Protein AF-A0A8R7TE07-F1 (afdb_monomer_lite)

Organism: Triticum urartu (NCBI:txid4572)

Secondary structure (DSSP, 8-state):
--S--HHHHHHHTT-HHHHHHHHHTT--TT---TT---HHHHHHHHT-HHHHHHHHHTT--S---BTTTBSHHHHHHHTT-HHHHHHHHHTT--TT--EEETTTEEEPHHHHHHHTT-HHHHHHHHHTT----HHHHHHHHHHHTTT-HHHHHHHHHHHHHHHHHHHHHHHHHHTT-----------------------------------------HHHHHHHHHHHHHHHHHHHHHHHTT-HHHHHHHHHHHHHH-TT-HHHHHHHHHHHHHTT-HHHHHHHHHHHHHH-TT-HHHHHHHHHHHHHTT-HHHHHHHHHHHHHH-TT-HHHHHHHHHHHHHHHHHHHHTT--

Sequence (353 aa):
MFGRTPLFYAVMSERIAVVKCLLDHGADPDKADEAGLTPLHAAAGIGDCEMIELLLAKGAYVDPIAEEIGTPLHLATKEQQVGAMKTLLEHNADCNKTYMSYGLYPMTPLFQAVNVSSLQCVKLLVEAGAVINPDCIETVSLDSAMGNDSSTECLNFLLKAGAKRNASNGAAVHASARGRVAGTARRSGRGRGRDQGPRQQQEQHVACGEEVEVKVNPKDEHATKREIAQLKSSAIKAIESKDYFSATMWYTKAIEHDPNDATLFSNRSLCLLRMGDGQRALLDALDCRGMRPDWPKAYYRQGAALVSLKDYTNACVALLDGFKLDPENAEMESALREAMESLKISKGGAKAT

Foldseek 3Di:
DQQDDPLLVCLLVVPVVVNLVCLVVPDDQLRAGNQSDGSLLSCLLVLPLVSNVSSVVSPHDLFGQGALQGGSLSNNLLSVSLNSNVSSLVVPDDQQGWDQHVVQDTDGSLLSNLVSLPLSSNVVSVVSPYDLDPVSLVVLVVVVVVPDPSSVNSNVVSVVSVVVVVVVVVVVVVVPDDDDDDDDDDDDDDDDDDDDDDDDDDDDDDDDDDPDPDPDDVVNVVVLVVLLVVLCVQLVVCVVVVVLVSNLVSLVVSCVSPVLPLVSLLSNLVSCVSVLNLSSSLVSLVSSCVSPVLALSSLVSNLSSCVSVLVLVVSLVSLVSSCVSPVPPPVSVVSNVVSVVSVCVVVVVVVPD

Radius of gyration: 26.69 Å; chains: 1; bounding box: 73×76×64 Å

pLDDT: mean 76.72, std 23.65, range [22.06, 98.75]

InterPro domains:
  IPR002110 Ankyrin repeat [PF00023] (107-133)
  IPR002110 Ankyrin repeat [PF12796] (7-98)
  IPR002110 Ankyrin repeat [PS50088] (2-34)
  IPR002110 Ankyrin repeat [PS50088] (35-67)
  IPR002110 Ankyrin repeat [PS50088] (68-100)
  IPR002110 Ankyrin repeat [SM00248] (2-31)
  IPR002110 Ankyrin repeat [SM00248] (35-66)
  IPR002110 Ankyrin repeat [SM00248] (68-97)
  IPR002110 Ankyrin repeat [SM00248] (105-136)
  IPR002110 Ankyrin repeat [SM00248] (137-167)
  IPR011990 Tetratricopeptide-like helical domain superfamily [G3DSA:1.25.40.10] (226-341)
  IPR011990 Tetratricopeptide-like helical domain superfamily [SSF48452] (229-340)
  IPR019734 Tetratricopeptide repeat [PS50005] (296-329)
  IPR019734 Tetratricopeptide repeat [SM00028] (228-261)
  IPR019734 Tetratricopeptide repeat [SM00028] (262-295)
  IPR019734 Tetratricopeptide repeat [SM00028] (296-329)
  IPR036770 Ankyrin repeat-containing domain superfamily [G3DSA:1.25.40.20] (1-179)
  IPR036770 Ankyrin repeat-containing domain superfamily [SSF48403] (2-170)
  IPR051616 Cul2-RING E3 ligase substrate-recognition [PTHR46224] (3-341)

Structure (mmCIF, N/CA/C/O backbone):
data_AF-A0A8R7TE07-F1
#
_entry.id   AF-A0A8R7TE07-F1
#
loop_
_atom_site.group_PDB
_atom_site.id
_atom_site.type_symbol
_atom_site.label_atom_id
_atom_site.label_alt_id
_atom_site.label_comp_id
_atom_site.label_asym_id
_atom_site.label_entity_id
_atom_site.label_seq_id
_atom_site.pdbx_PDB_ins_code
_atom_site.Cartn_x
_atom_site.Cartn_y
_atom_site.Cartn_z
_atom_site.occupancy
_atom_site.B_iso_or_equiv
_atom_site.auth_seq_id
_atom_site.auth_comp_id
_atom_site.auth_asym_id
_atom_site.auth_atom_id
_atom_site.pdbx_PDB_model_num
ATOM 1 N N . MET A 1 1 ? -23.589 2.497 -15.426 1.00 50.78 1 MET A N 1
ATOM 2 C CA . MET A 1 1 ? -23.957 2.595 -13.995 1.00 50.78 1 MET A CA 1
ATOM 3 C C . MET A 1 1 ? -22.869 1.852 -13.247 1.00 50.78 1 MET A C 1
ATOM 5 O O . MET A 1 1 ? -22.737 0.673 -13.512 1.00 50.78 1 MET A O 1
ATOM 9 N N . PHE A 1 2 ? -22.089 2.526 -12.400 1.00 67.88 2 PHE A N 1
ATOM 10 C CA . PHE A 1 2 ? -20.870 2.008 -11.747 1.00 67.88 2 PHE A CA 1
ATOM 11 C C . PHE A 1 2 ? -21.111 0.911 -10.682 1.00 67.88 2 PHE A C 1
ATOM 13 O O . PHE A 1 2 ? -20.402 0.854 -9.691 1.00 67.88 2 PHE A O 1
ATOM 20 N N . GLY A 1 3 ? -22.168 0.103 -10.788 1.00 83.06 3 GLY A N 1
ATOM 21 C CA . GLY A 1 3 ? -22.495 -0.931 -9.791 1.00 83.06 3 GLY A CA 1
ATOM 22 C C . GLY A 1 3 ? -23.043 -0.434 -8.438 1.00 83.06 3 GLY A C 1
ATOM 23 O O . GLY A 1 3 ? -23.329 -1.252 -7.568 1.00 83.06 3 GLY A O 1
ATOM 24 N N . ARG A 1 4 ? -23.239 0.879 -8.245 1.00 89.19 4 ARG A N 1
ATOM 25 C CA . ARG A 1 4 ? -23.723 1.465 -6.977 1.00 89.19 4 ARG A CA 1
ATOM 26 C C . ARG A 1 4 ? -25.161 1.069 -6.636 1.00 89.19 4 ARG A C 1
ATOM 28 O O . ARG A 1 4 ? -26.054 1.124 -7.482 1.00 89.19 4 ARG A O 1
ATOM 35 N N . THR A 1 5 ? -25.393 0.732 -5.368 1.00 94.06 5 THR A N 1
ATOM 36 C CA . THR A 1 5 ? -26.702 0.306 -4.849 1.00 94.06 5 THR A CA 1
ATOM 37 C C . THR A 1 5 ? -27.593 1.486 -4.437 1.00 94.06 5 THR A C 1
ATOM 39 O O . THR A 1 5 ? -27.090 2.577 -4.161 1.00 94.06 5 THR A O 1
ATOM 42 N N . PRO A 1 6 ? -28.922 1.288 -4.308 1.00 96.25 6 PRO A N 1
ATOM 43 C CA . PRO A 1 6 ? -29.805 2.286 -3.699 1.00 96.25 6 PRO A CA 1
ATOM 44 C C . PRO A 1 6 ? -29.361 2.705 -2.290 1.00 96.25 6 PRO A C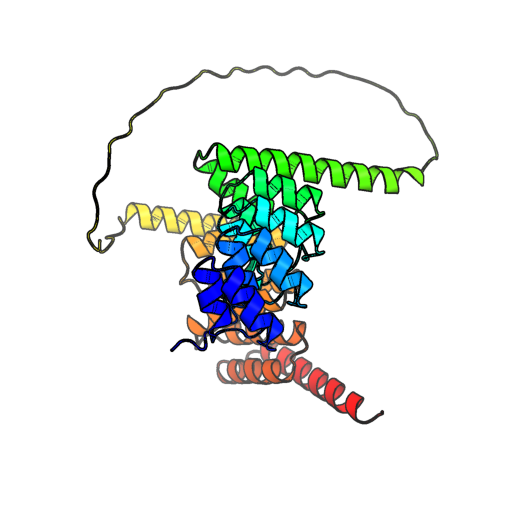 1
ATOM 46 O O . PRO A 1 6 ? -29.480 3.875 -1.934 1.00 96.25 6 PRO A O 1
ATOM 49 N N . LEU A 1 7 ? -28.805 1.765 -1.516 1.00 97.62 7 LEU A N 1
ATOM 50 C CA . LEU A 1 7 ? -28.238 2.028 -0.195 1.00 97.62 7 LEU A CA 1
ATOM 51 C C . LEU A 1 7 ? -27.063 3.009 -0.276 1.00 97.62 7 LEU A C 1
ATOM 53 O O . LEU A 1 7 ? -27.037 3.987 0.466 1.00 97.62 7 LEU A O 1
ATOM 57 N N . PHE A 1 8 ? -26.145 2.803 -1.223 1.00 96.69 8 PHE A N 1
ATOM 58 C CA . PHE A 1 8 ? -25.009 3.698 -1.443 1.00 96.69 8 PHE A CA 1
ATOM 59 C C . PHE A 1 8 ? -25.461 5.134 -1.752 1.00 96.69 8 PHE A C 1
ATOM 61 O O . PHE A 1 8 ? -24.976 6.089 -1.148 1.00 96.69 8 PHE A O 1
ATOM 68 N N . TYR A 1 9 ? -26.437 5.303 -2.650 1.00 96.12 9 TYR A N 1
ATOM 69 C CA . TYR A 1 9 ? -26.974 6.630 -2.977 1.00 96.12 9 TYR A CA 1
ATOM 70 C C . TYR A 1 9 ? -27.718 7.284 -1.806 1.00 96.12 9 TYR A C 1
ATOM 72 O O . TYR A 1 9 ? -27.648 8.503 -1.643 1.00 96.12 9 TYR A O 1
ATOM 80 N N . ALA A 1 10 ? -28.413 6.495 -0.982 1.00 97.44 10 ALA A N 1
ATOM 81 C CA . ALA A 1 10 ? -29.078 6.998 0.216 1.00 97.44 10 ALA A CA 1
ATOM 82 C C . ALA A 1 10 ? -28.070 7.511 1.259 1.00 97.44 10 ALA A C 1
ATOM 84 O O . ALA A 1 10 ? -28.318 8.560 1.856 1.00 97.44 10 ALA A O 1
ATOM 85 N N . VAL A 1 11 ? -26.929 6.826 1.417 1.00 97.62 11 VAL A N 1
ATOM 86 C CA . VAL A 1 11 ? -25.805 7.286 2.250 1.00 97.62 11 VAL A CA 1
ATOM 87 C C . VAL A 1 11 ? -25.206 8.575 1.696 1.00 97.62 11 VAL A C 1
ATOM 89 O O . VAL A 1 11 ? -25.099 9.549 2.429 1.00 97.62 11 VAL A O 1
ATOM 92 N N . MET A 1 12 ? -24.902 8.628 0.395 1.00 95.75 12 MET A N 1
ATOM 93 C CA . MET A 1 12 ? -24.377 9.842 -0.250 1.00 95.75 12 MET A CA 1
ATOM 94 C C . MET A 1 12 ? -25.298 11.061 -0.135 1.00 95.75 12 MET A C 1
ATOM 96 O O . MET A 1 12 ? -24.842 12.190 -0.263 1.00 95.75 12 MET A O 1
ATOM 100 N N . SER A 1 13 ? -26.598 10.827 0.031 1.00 95.44 13 SER A N 1
ATOM 101 C CA . SER A 1 13 ? -27.600 11.882 0.187 1.00 95.44 13 SER A CA 1
ATOM 102 C C . SER A 1 13 ? -27.891 12.208 1.659 1.00 95.44 13 SER A C 1
ATOM 104 O O . SER A 1 13 ? -28.836 12.952 1.924 1.00 95.44 13 SER A O 1
ATOM 106 N N . GLU A 1 14 ? -27.162 11.593 2.601 1.00 96.31 14 GLU A N 1
ATOM 107 C CA . GLU A 1 14 ? -27.288 11.785 4.056 1.00 96.31 14 GLU A CA 1
ATOM 108 C C . GLU A 1 14 ? -28.721 11.514 4.570 1.00 96.31 14 GLU A C 1
ATOM 110 O O . GLU A 1 14 ? -29.242 12.140 5.493 1.00 96.31 14 GLU A O 1
ATOM 115 N N . ARG A 1 15 ? -29.430 10.562 3.939 1.00 96.62 15 ARG A N 1
ATOM 116 C CA . ARG A 1 15 ? -30.833 10.237 4.258 1.00 96.62 15 ARG A CA 1
ATOM 117 C C . ARG A 1 15 ? -30.915 9.063 5.231 1.00 96.62 15 ARG A C 1
ATOM 119 O O . ARG A 1 15 ? -31.367 7.983 4.850 1.00 96.62 15 ARG A O 1
ATOM 126 N N . ILE A 1 16 ? -30.561 9.282 6.499 1.00 95.75 16 ILE A N 1
ATOM 127 C CA . ILE A 1 16 ? -30.528 8.241 7.552 1.00 95.75 16 ILE A CA 1
ATOM 128 C C . ILE A 1 16 ? -31.821 7.412 7.620 1.00 95.75 16 ILE A C 1
ATOM 130 O O . ILE A 1 16 ? -31.770 6.185 7.666 1.00 95.75 16 ILE A O 1
ATOM 134 N N . ALA A 1 17 ? -32.997 8.046 7.552 1.00 97.06 17 ALA A N 1
ATOM 135 C CA . ALA A 1 17 ? -34.277 7.327 7.586 1.00 97.06 17 ALA A CA 1
ATOM 136 C C . ALA A 1 17 ? -34.458 6.354 6.402 1.00 97.06 17 ALA A C 1
ATOM 138 O O . ALA A 1 17 ? -35.024 5.272 6.564 1.00 97.06 17 ALA A O 1
ATOM 139 N N . VAL A 1 18 ? -33.959 6.722 5.217 1.00 98.12 18 VAL A N 1
ATOM 140 C CA . VAL A 1 18 ? -34.000 5.869 4.020 1.00 98.12 18 VAL A CA 1
ATOM 141 C C . VAL A 1 18 ? -32.984 4.740 4.150 1.00 98.12 18 VAL A C 1
ATOM 143 O O . VAL A 1 18 ? -33.330 3.591 3.896 1.00 98.12 18 VAL A O 1
ATOM 146 N N . VAL A 1 19 ? -31.765 5.045 4.603 1.00 98.38 19 VAL A N 1
ATOM 147 C CA . VAL A 1 19 ? -30.715 4.047 4.861 1.00 98.38 19 VAL A CA 1
ATOM 148 C C . VAL A 1 19 ? -31.200 2.994 5.855 1.00 98.38 19 VAL A C 1
ATOM 150 O O . VAL A 1 19 ? -31.132 1.802 5.568 1.00 98.38 19 VAL A O 1
ATOM 153 N N . LYS A 1 20 ? -31.787 3.426 6.975 1.00 98.06 20 LYS A N 1
ATOM 154 C CA . LYS A 1 20 ? -32.360 2.534 7.987 1.00 98.06 20 LYS A CA 1
ATOM 155 C C . LYS A 1 20 ? -33.449 1.635 7.404 1.00 98.06 20 LYS A C 1
ATOM 157 O O . LYS A 1 20 ? -33.394 0.426 7.592 1.00 98.06 20 LYS A O 1
ATOM 162 N N . CYS A 1 21 ? -34.383 2.206 6.639 1.00 98.19 21 CYS A N 1
ATOM 163 C CA . CYS A 1 21 ? -35.432 1.441 5.964 1.00 98.19 21 CYS A CA 1
ATOM 164 C C . CYS A 1 21 ? -34.849 0.380 5.016 1.00 98.19 21 CYS A C 1
ATOM 166 O O . CYS A 1 21 ? -35.271 -0.771 5.060 1.00 98.19 21 CYS A O 1
ATOM 168 N N . LEU A 1 22 ? -33.857 0.738 4.194 1.00 98.38 22 LEU A N 1
ATOM 169 C CA . LEU A 1 22 ? -33.221 -0.193 3.259 1.00 98.38 22 LEU A CA 1
ATOM 170 C C . LEU A 1 22 ? -32.517 -1.347 3.987 1.00 98.38 22 LEU A C 1
ATOM 172 O O . LEU A 1 22 ? -32.711 -2.504 3.620 1.00 98.38 22 LEU A O 1
ATOM 176 N N . LEU A 1 23 ? -31.746 -1.045 5.034 1.00 98.31 23 LEU A N 1
ATOM 177 C CA . LEU A 1 23 ? -31.050 -2.051 5.844 1.00 98.31 23 LEU A CA 1
ATOM 178 C C . LEU A 1 23 ? -32.038 -2.971 6.579 1.00 98.31 23 LEU A C 1
ATOM 180 O O . LEU A 1 23 ? -31.849 -4.184 6.603 1.00 98.31 23 LEU A O 1
ATOM 184 N N . ASP A 1 24 ? -33.131 -2.422 7.118 1.00 97.75 24 ASP A N 1
ATOM 185 C CA . ASP A 1 24 ? -34.192 -3.202 7.775 1.00 97.75 24 ASP A CA 1
ATOM 186 C C . ASP A 1 24 ? -34.920 -4.154 6.807 1.00 97.75 24 ASP A C 1
ATOM 188 O O . ASP A 1 24 ? -35.437 -5.185 7.233 1.00 97.75 24 ASP A O 1
ATOM 192 N N . HIS A 1 25 ? -34.919 -3.848 5.505 1.00 97.88 25 HIS A N 1
ATOM 193 C CA . HIS A 1 25 ? -35.479 -4.700 4.448 1.00 97.88 25 HIS A CA 1
ATOM 194 C C . HIS A 1 25 ? -34.421 -5.567 3.742 1.00 97.88 25 HIS A C 1
ATOM 196 O O . HIS A 1 25 ? -34.679 -6.100 2.663 1.00 97.88 25 HIS A O 1
ATOM 202 N N . GLY A 1 26 ? -33.243 -5.741 4.350 1.00 96.88 26 GLY A N 1
ATOM 203 C CA . GLY A 1 26 ? -32.231 -6.695 3.893 1.00 96.88 26 GLY A CA 1
ATOM 204 C C . GLY A 1 26 ? -31.305 -6.184 2.791 1.00 96.88 26 GLY A C 1
ATOM 205 O O . GLY A 1 26 ? -30.706 -6.998 2.089 1.00 96.88 26 GLY A O 1
ATOM 206 N N . ALA A 1 27 ? -31.172 -4.866 2.613 1.00 97.88 27 ALA A N 1
ATOM 207 C CA . ALA A 1 27 ? -30.084 -4.331 1.800 1.00 97.88 27 ALA A CA 1
ATOM 208 C C . ALA A 1 27 ? -28.730 -4.737 2.404 1.00 97.88 27 ALA A C 1
ATOM 210 O O . ALA A 1 27 ? -28.509 -4.571 3.601 1.00 97.88 27 ALA A O 1
ATOM 211 N N . ASP A 1 28 ? -27.834 -5.250 1.564 1.00 97.81 28 ASP A N 1
ATOM 212 C CA . ASP A 1 28 ? -26.486 -5.652 1.964 1.00 97.81 28 ASP A CA 1
ATOM 213 C C . ASP A 1 28 ? -25.624 -4.406 2.266 1.00 97.81 28 ASP A C 1
ATOM 215 O O . ASP A 1 28 ? -25.377 -3.613 1.344 1.00 97.81 28 ASP A O 1
ATOM 219 N N . PRO A 1 29 ? -25.184 -4.204 3.526 1.00 97.75 29 PRO A N 1
ATOM 220 C CA . PRO A 1 29 ? -24.395 -3.040 3.921 1.00 97.75 29 PRO A CA 1
ATOM 221 C C . PRO A 1 29 ? -22.988 -3.013 3.307 1.00 97.75 29 PRO A C 1
ATOM 223 O O . PRO A 1 29 ? -22.404 -1.933 3.222 1.00 97.75 29 PRO A O 1
ATOM 226 N N . ASP A 1 30 ? -22.472 -4.154 2.838 1.00 97.81 30 ASP A N 1
ATOM 227 C CA . ASP A 1 30 ? -21.126 -4.294 2.270 1.00 97.81 30 ASP A CA 1
ATOM 228 C C . ASP A 1 30 ? -21.121 -4.349 0.743 1.00 97.81 30 ASP A C 1
ATOM 230 O O . ASP A 1 30 ? -20.063 -4.491 0.121 1.00 97.81 30 ASP A O 1
ATOM 234 N N . LYS A 1 31 ? -22.286 -4.211 0.099 1.00 97.19 31 LYS A N 1
ATOM 235 C CA . LYS A 1 31 ? -22.367 -4.282 -1.358 1.00 97.19 31 LYS A CA 1
ATOM 236 C C . LYS A 1 31 ? -21.602 -3.125 -2.005 1.00 97.19 31 LYS A C 1
ATOM 238 O O . LYS A 1 31 ? -22.091 -1.995 -2.067 1.00 97.19 31 LYS A O 1
ATOM 243 N N . ALA A 1 32 ? -20.417 -3.454 -2.506 1.00 94.75 32 ALA A N 1
ATOM 244 C CA . ALA A 1 32 ? -19.501 -2.524 -3.140 1.00 94.75 32 ALA A CA 1
ATOM 245 C C . ALA A 1 32 ? -19.865 -2.213 -4.600 1.00 94.75 32 ALA A C 1
ATOM 247 O O . ALA A 1 32 ? -20.504 -3.018 -5.288 1.00 94.75 32 ALA A O 1
ATOM 248 N N . ASP A 1 33 ? -19.428 -1.040 -5.054 1.00 92.31 33 ASP A N 1
ATOM 249 C CA . ASP A 1 33 ? -19.450 -0.631 -6.456 1.00 92.31 33 ASP A CA 1
ATOM 250 C C . ASP A 1 33 ? -18.271 -1.244 -7.251 1.00 92.31 33 ASP A C 1
ATOM 252 O O . ASP A 1 33 ? -17.500 -2.042 -6.714 1.00 92.31 33 ASP A O 1
ATOM 256 N N . GLU A 1 34 ? -18.141 -0.932 -8.545 1.00 91.81 34 GLU A N 1
ATOM 257 C CA . GLU A 1 34 ? -17.088 -1.516 -9.403 1.00 91.81 34 GLU A CA 1
ATOM 258 C C . GLU A 1 34 ? -15.653 -1.192 -8.946 1.00 91.81 34 GLU A C 1
ATOM 260 O O . GLU A 1 34 ? -14.742 -1.947 -9.271 1.00 91.81 34 GLU A O 1
ATOM 265 N N . ALA A 1 35 ? -15.453 -0.122 -8.167 1.00 87.06 35 ALA A N 1
ATOM 266 C CA . ALA A 1 35 ? -14.158 0.267 -7.604 1.00 87.06 35 ALA A CA 1
ATOM 267 C C . ALA A 1 35 ? -13.935 -0.288 -6.182 1.00 87.06 35 ALA A C 1
ATOM 269 O O . ALA A 1 35 ? -12.954 0.049 -5.518 1.00 87.06 35 ALA A O 1
ATOM 270 N N . GLY A 1 36 ? -14.856 -1.110 -5.669 1.00 93.56 36 GLY A N 1
ATOM 271 C CA . GLY A 1 36 ? -14.793 -1.630 -4.304 1.00 93.56 36 GLY A CA 1
ATOM 272 C C . GLY A 1 36 ? -15.325 -0.664 -3.238 1.00 93.56 36 GLY A C 1
ATOM 273 O O . GLY A 1 36 ? -15.225 -0.962 -2.047 1.00 93.56 36 GLY A O 1
ATOM 274 N N . LEU A 1 37 ? -15.927 0.473 -3.619 1.00 95.81 37 LEU A N 1
ATOM 275 C CA . LEU A 1 37 ? -16.484 1.416 -2.647 1.00 95.81 37 LEU A CA 1
ATOM 276 C C . LEU A 1 37 ? -17.774 0.876 -2.031 1.00 95.81 37 LEU A C 1
ATOM 278 O O . LEU A 1 37 ? -18.770 0.647 -2.717 1.00 95.81 37 LEU A O 1
ATOM 282 N N . THR A 1 38 ? -17.769 0.745 -0.708 1.00 97.94 38 THR A N 1
ATOM 283 C CA . THR A 1 38 ? -18.940 0.365 0.096 1.00 97.94 38 THR A CA 1
ATOM 284 C C . THR A 1 38 ? -19.684 1.600 0.622 1.00 97.94 38 THR A C 1
ATOM 286 O O . THR A 1 38 ? -19.104 2.689 0.693 1.00 97.94 38 THR A O 1
ATOM 289 N N . PRO A 1 39 ? -20.951 1.464 1.059 1.00 98.38 39 PRO A N 1
ATOM 290 C CA . PRO A 1 39 ? -21.658 2.522 1.784 1.00 98.38 39 PRO A CA 1
ATOM 291 C C . PRO A 1 39 ? -20.857 3.103 2.963 1.00 98.38 39 PRO A C 1
ATOM 293 O O . PRO A 1 39 ? -20.900 4.309 3.196 1.00 98.38 39 PRO A O 1
ATOM 296 N N . LEU A 1 40 ? -20.067 2.277 3.661 1.00 98.69 40 LEU A N 1
ATOM 297 C CA . LEU A 1 40 ? -19.226 2.731 4.772 1.00 98.69 40 LEU A CA 1
ATOM 298 C C . LEU A 1 40 ? -18.109 3.687 4.323 1.00 98.69 40 LEU A C 1
ATOM 300 O O . LEU A 1 40 ? -17.823 4.650 5.030 1.00 98.69 40 LEU A O 1
ATOM 304 N N . HIS A 1 41 ? -17.527 3.492 3.132 1.00 98.56 41 HIS A N 1
ATOM 305 C CA . HIS A 1 41 ? -16.583 4.461 2.562 1.00 98.56 41 HIS A CA 1
ATOM 306 C C . HIS A 1 41 ? -17.251 5.819 2.335 1.00 98.56 41 HIS A C 1
ATOM 308 O O . HIS A 1 41 ? -16.696 6.849 2.709 1.00 98.56 41 HIS A O 1
ATOM 314 N N . ALA A 1 42 ? -18.454 5.832 1.751 1.00 97.69 42 ALA A N 1
ATOM 315 C CA . ALA A 1 42 ? -19.175 7.076 1.493 1.00 97.69 42 ALA A CA 1
ATOM 316 C C . ALA A 1 42 ? -19.472 7.838 2.796 1.00 97.69 42 ALA A C 1
ATOM 318 O O . ALA A 1 42 ? -19.169 9.025 2.884 1.00 97.69 42 ALA A O 1
ATOM 319 N N . ALA A 1 43 ? -19.976 7.149 3.825 1.00 98.50 43 ALA A N 1
ATOM 320 C CA . ALA A 1 43 ? -20.222 7.750 5.137 1.00 98.50 43 ALA A CA 1
ATOM 321 C C . ALA A 1 43 ? -18.930 8.310 5.770 1.00 98.50 43 ALA A C 1
ATOM 323 O O . ALA A 1 43 ? -18.921 9.430 6.282 1.00 98.50 43 ALA A O 1
ATOM 324 N N . ALA A 1 44 ? -17.821 7.570 5.664 1.00 98.62 44 ALA A N 1
ATOM 325 C CA . ALA A 1 44 ? -16.516 7.979 6.177 1.00 98.62 44 ALA A CA 1
ATOM 326 C C . ALA A 1 44 ? -15.935 9.217 5.473 1.00 98.62 44 ALA A C 1
ATOM 328 O O . ALA A 1 44 ? -15.403 10.099 6.144 1.00 98.62 44 ALA A O 1
ATOM 329 N N . GLY A 1 45 ? -16.059 9.310 4.145 1.00 97.62 45 GLY A N 1
ATOM 330 C CA . GLY A 1 45 ? -15.604 10.477 3.379 1.00 97.62 45 GLY A CA 1
ATOM 331 C C . GLY A 1 45 ? -16.445 11.734 3.628 1.00 97.62 45 GLY A C 1
ATOM 332 O O . GLY A 1 45 ? -15.903 12.836 3.687 1.00 97.62 45 GLY A O 1
ATOM 333 N N . ILE A 1 46 ? -17.757 11.571 3.830 1.00 97.38 46 ILE A N 1
ATOM 334 C CA . ILE A 1 46 ? -18.667 12.674 4.193 1.00 97.38 46 ILE A CA 1
ATOM 335 C C . ILE A 1 46 ? -18.423 13.138 5.637 1.00 97.38 46 ILE A C 1
ATOM 337 O O . ILE A 1 46 ? -18.578 14.318 5.939 1.00 97.38 46 ILE A O 1
ATOM 341 N N . GLY A 1 47 ? -18.002 12.226 6.518 1.00 97.75 47 GLY A N 1
ATOM 342 C CA . GLY A 1 47 ? -17.812 12.506 7.940 1.00 97.75 47 GLY A CA 1
ATOM 343 C C . GLY A 1 47 ? -19.073 12.299 8.786 1.00 97.75 47 GLY A C 1
ATOM 344 O O . GLY A 1 47 ? -19.133 12.788 9.913 1.00 97.75 47 GLY A O 1
ATOM 345 N N . ASP A 1 48 ? -20.075 11.586 8.263 1.00 98.06 48 ASP A N 1
ATOM 346 C CA . ASP A 1 48 ? -21.349 11.337 8.945 1.00 98.06 48 ASP A CA 1
ATOM 347 C C . ASP A 1 48 ? -21.201 10.204 9.978 1.00 98.06 48 ASP A C 1
ATOM 349 O O . ASP A 1 48 ? -21.357 9.018 9.673 1.00 98.06 48 ASP A O 1
ATOM 353 N N . CYS A 1 49 ? -20.866 10.576 11.217 1.00 98.38 49 CYS A N 1
ATOM 354 C CA . CYS A 1 49 ? -20.663 9.631 12.317 1.00 98.38 49 CYS A CA 1
ATOM 355 C C . CYS A 1 49 ? -21.914 8.792 12.625 1.00 98.38 49 CYS A C 1
ATOM 357 O O . CYS A 1 49 ? -21.782 7.602 12.906 1.00 98.38 49 CYS A O 1
ATOM 359 N N . GLU A 1 50 ? -23.117 9.376 12.545 1.00 98.38 50 GLU A N 1
ATOM 360 C CA . GLU A 1 50 ? -24.370 8.657 12.825 1.00 98.38 50 GLU A CA 1
ATOM 361 C C . GLU A 1 50 ? -24.616 7.581 11.758 1.00 98.38 50 GLU A C 1
ATOM 363 O O . GLU A 1 50 ? -25.008 6.452 12.067 1.00 98.38 50 GLU A O 1
ATOM 368 N N . MET A 1 51 ? -24.315 7.893 10.496 1.00 98.62 51 MET A N 1
ATOM 369 C CA . MET A 1 51 ? -24.394 6.927 9.405 1.00 98.62 51 MET A CA 1
ATOM 370 C C . MET A 1 51 ? -23.364 5.801 9.538 1.00 98.62 51 MET A C 1
ATOM 372 O O . MET A 1 51 ? -23.695 4.642 9.279 1.00 98.62 51 MET A O 1
ATOM 376 N N . ILE A 1 52 ? -22.132 6.118 9.952 1.00 98.75 52 ILE A N 1
ATOM 377 C CA . ILE A 1 52 ? -21.086 5.119 10.222 1.00 98.75 52 ILE A CA 1
ATOM 378 C C . ILE A 1 52 ? -21.553 4.154 11.315 1.00 98.75 52 ILE A C 1
ATOM 380 O O . ILE A 1 52 ? -21.527 2.940 11.106 1.00 98.75 52 ILE A O 1
ATOM 384 N N . GLU A 1 53 ? -22.032 4.679 12.445 1.00 98.69 53 GLU A N 1
ATOM 385 C CA . GLU A 1 53 ? -22.553 3.868 13.551 1.00 98.69 53 GLU A CA 1
ATOM 386 C C . GLU A 1 53 ? -23.721 2.986 13.103 1.00 98.69 53 GLU A C 1
ATOM 388 O O . GLU A 1 53 ? -23.752 1.796 13.414 1.00 98.69 53 GLU A O 1
ATOM 393 N N . LEU A 1 54 ? -24.660 3.532 12.322 1.00 98.56 54 LEU A N 1
ATOM 394 C CA . LEU A 1 54 ? -25.793 2.771 11.801 1.00 98.56 54 LEU A CA 1
ATOM 395 C C . LEU A 1 54 ? -25.348 1.617 10.891 1.00 98.56 54 LEU A C 1
ATOM 397 O O . LEU A 1 54 ? -25.854 0.502 11.033 1.00 98.56 54 LEU A O 1
ATOM 401 N N . LEU A 1 55 ? -24.431 1.871 9.955 1.00 98.69 55 LEU A N 1
ATOM 402 C CA . LEU A 1 55 ? -23.934 0.854 9.023 1.00 98.69 55 LEU A CA 1
ATOM 403 C C . LEU A 1 55 ? -23.188 -0.261 9.766 1.00 98.69 55 LEU A C 1
ATOM 405 O O . LEU A 1 55 ? -23.467 -1.440 9.539 1.00 98.69 55 LEU A O 1
ATOM 409 N N . LEU A 1 56 ? -22.306 0.095 10.704 1.00 98.56 56 LEU A N 1
ATOM 410 C CA . LEU A 1 56 ? -21.567 -0.866 11.528 1.00 98.56 56 LEU A CA 1
ATOM 411 C C . LEU A 1 56 ? -22.505 -1.668 12.443 1.00 98.56 56 LEU A C 1
ATOM 413 O O . LEU A 1 56 ? -22.391 -2.890 12.525 1.00 98.56 56 LEU A O 1
ATOM 417 N N . ALA A 1 57 ? -23.506 -1.024 13.053 1.00 98.19 57 ALA A N 1
ATOM 418 C CA . ALA A 1 57 ? -24.535 -1.702 13.848 1.00 98.19 57 ALA A CA 1
ATOM 419 C C . ALA A 1 57 ? -25.398 -2.668 13.017 1.00 98.19 57 ALA A C 1
ATOM 421 O O . ALA A 1 57 ? -25.984 -3.608 13.559 1.00 98.19 57 ALA A O 1
ATOM 422 N N . LYS A 1 58 ? -25.482 -2.451 11.699 1.00 98.19 58 LYS A N 1
ATOM 423 C CA . LYS A 1 58 ? -26.155 -3.336 10.737 1.00 98.19 58 LYS A CA 1
ATOM 424 C C . LYS A 1 58 ? -25.222 -4.373 10.108 1.00 98.19 58 LYS A C 1
ATOM 426 O O . LYS A 1 58 ? -25.661 -5.112 9.233 1.00 98.19 58 LYS A O 1
ATOM 431 N N . GLY A 1 59 ? -23.992 -4.486 10.608 1.00 97.31 59 GLY A N 1
ATOM 432 C CA . GLY A 1 59 ? -23.057 -5.547 10.248 1.00 97.31 59 GLY A CA 1
ATOM 433 C C . GLY A 1 59 ? -22.142 -5.224 9.073 1.00 97.31 59 GLY A C 1
ATOM 434 O O . GLY A 1 59 ? -21.559 -6.159 8.535 1.00 97.31 59 GLY A O 1
ATOM 435 N N . ALA A 1 60 ? -22.004 -3.952 8.679 1.00 98.44 60 ALA A N 1
ATOM 436 C CA . ALA A 1 60 ? -20.982 -3.557 7.711 1.00 98.44 60 ALA A CA 1
ATOM 437 C C . ALA A 1 60 ? -19.584 -3.963 8.204 1.00 98.44 60 ALA A C 1
ATOM 439 O O . ALA A 1 60 ? -19.237 -3.745 9.370 1.00 98.44 60 ALA A O 1
ATOM 440 N N . TYR A 1 61 ? -18.764 -4.511 7.314 1.00 98.50 61 TYR A N 1
ATOM 441 C CA . TYR A 1 61 ? -17.355 -4.739 7.586 1.00 98.50 61 TYR A CA 1
ATOM 442 C C . TYR A 1 61 ? -16.629 -3.393 7.719 1.00 98.50 61 TYR A C 1
ATOM 444 O O . TYR A 1 61 ? -16.838 -2.482 6.921 1.00 98.50 61 TYR A O 1
ATOM 452 N N . VAL A 1 62 ? -15.772 -3.255 8.737 1.00 98.50 62 VAL A N 1
ATOM 453 C CA . VAL A 1 62 ? -15.126 -1.975 9.085 1.00 98.50 62 VAL A CA 1
ATOM 454 C C . VAL A 1 62 ? -13.944 -1.611 8.174 1.00 98.50 62 VAL A C 1
ATOM 456 O O . VAL A 1 62 ? -13.721 -0.430 7.912 1.00 98.50 62 VAL A O 1
ATOM 459 N N . ASP A 1 63 ? -13.234 -2.611 7.631 1.00 98.00 63 ASP A N 1
ATOM 460 C CA . ASP A 1 63 ? -12.015 -2.429 6.818 1.00 98.00 63 ASP A CA 1
ATOM 461 C C . ASP A 1 63 ? -12.106 -2.968 5.364 1.00 98.00 63 ASP A C 1
ATOM 463 O O . ASP A 1 63 ? -11.153 -3.599 4.887 1.00 98.00 63 ASP A O 1
ATOM 467 N N . PRO A 1 64 ? -13.211 -2.771 4.613 1.00 97.19 64 PRO A N 1
ATOM 468 C CA . PRO A 1 64 ? -13.248 -3.112 3.195 1.00 97.19 64 PRO A CA 1
ATOM 469 C C . PRO A 1 64 ? -12.219 -2.265 2.447 1.00 97.19 64 PRO A C 1
ATOM 471 O O . PRO A 1 64 ? -11.998 -1.116 2.809 1.00 97.19 64 PRO A O 1
ATOM 474 N N . ILE A 1 65 ? -11.591 -2.818 1.411 1.00 95.31 65 ILE A N 1
ATOM 475 C CA . ILE A 1 65 ? -10.591 -2.102 0.610 1.00 95.31 65 ILE A CA 1
ATOM 476 C C . ILE A 1 65 ? -11.205 -1.739 -0.741 1.00 95.31 65 ILE A C 1
ATOM 478 O O . ILE A 1 65 ? -11.599 -2.631 -1.492 1.00 95.31 65 ILE A O 1
ATOM 482 N N . ALA A 1 66 ? -11.243 -0.443 -1.042 1.00 92.81 66 ALA A N 1
ATOM 483 C CA . ALA A 1 66 ? -11.532 0.098 -2.364 1.00 92.81 66 ALA A CA 1
ATOM 484 C C . ALA A 1 66 ? -10.232 0.391 -3.133 1.00 92.81 66 ALA A C 1
ATOM 486 O O . ALA A 1 66 ? -9.230 0.826 -2.552 1.00 92.81 66 ALA A O 1
ATOM 487 N N . GLU A 1 67 ? -10.250 0.157 -4.444 1.00 86.81 67 GLU A N 1
ATOM 488 C CA . GLU A 1 67 ? -9.111 0.400 -5.334 1.00 86.81 67 GLU A CA 1
ATOM 489 C C . GLU A 1 67 ? -8.726 1.890 -5.314 1.00 86.81 67 GLU A C 1
ATOM 491 O O . GLU A 1 67 ? -9.595 2.761 -5.308 1.00 86.81 67 GLU A O 1
ATOM 496 N N . GLU A 1 68 ? -7.426 2.190 -5.231 1.00 83.19 68 GLU A N 1
ATOM 497 C CA . GLU A 1 68 ? -6.865 3.554 -5.141 1.00 83.19 68 GLU A CA 1
ATOM 498 C C . GLU A 1 68 ? -7.354 4.441 -3.971 1.00 83.19 68 GLU A C 1
ATOM 500 O O . GLU A 1 68 ? -6.979 5.611 -3.875 1.00 83.19 68 GLU A O 1
ATOM 505 N N . ILE A 1 69 ? -8.167 3.907 -3.054 1.00 90.19 69 ILE A N 1
ATOM 506 C CA . ILE A 1 69 ? -8.718 4.648 -1.907 1.00 90.19 69 ILE A CA 1
ATOM 507 C C . ILE A 1 69 ? -8.301 4.012 -0.579 1.00 90.19 69 ILE A C 1
ATOM 509 O O . ILE A 1 69 ? -7.977 4.730 0.370 1.00 90.19 69 ILE A O 1
ATOM 513 N N . GLY A 1 70 ? -8.285 2.681 -0.501 1.00 94.69 70 GLY A N 1
ATOM 514 C CA . GLY A 1 70 ? -8.000 1.952 0.729 1.00 94.69 70 GLY A CA 1
ATOM 515 C C . GLY A 1 70 ? -9.248 1.672 1.550 1.00 94.69 70 GLY A C 1
ATOM 516 O O . GLY A 1 70 ? -10.282 1.340 0.989 1.00 94.69 70 GLY A O 1
ATOM 517 N N . THR A 1 71 ? -9.131 1.748 2.876 1.00 98.31 71 THR A N 1
ATOM 518 C CA . THR A 1 71 ? -10.248 1.509 3.811 1.00 98.31 71 THR A CA 1
ATOM 519 C C . THR A 1 71 ? -11.081 2.769 4.066 1.00 98.31 71 THR A C 1
ATOM 521 O O . THR A 1 71 ? -10.610 3.878 3.789 1.00 98.31 71 THR A O 1
ATOM 524 N N . PRO A 1 72 ? -12.272 2.664 4.691 1.00 98.69 72 PRO A N 1
ATOM 525 C CA . PRO A 1 72 ? -13.022 3.837 5.142 1.00 98.69 72 PRO A CA 1
ATOM 526 C C . PRO A 1 72 ? -12.188 4.783 6.019 1.00 98.69 72 PRO A C 1
ATOM 528 O O . PRO A 1 72 ? -12.307 5.999 5.894 1.00 98.69 72 PRO A O 1
ATOM 531 N N . LEU A 1 73 ? -11.272 4.250 6.841 1.00 98.62 73 LEU A N 1
ATOM 532 C CA . LEU A 1 73 ? -10.355 5.061 7.648 1.00 98.62 73 LEU A CA 1
ATOM 533 C C . LEU A 1 73 ? -9.356 5.854 6.787 1.00 98.62 73 LEU A C 1
ATOM 535 O O . LEU A 1 73 ? -9.064 7.005 7.115 1.00 98.62 73 LEU A O 1
ATOM 539 N N . HIS A 1 74 ? -8.857 5.292 5.679 1.00 97.31 74 HIS A N 1
ATOM 540 C CA . HIS A 1 74 ? -8.006 6.031 4.737 1.00 97.31 74 HIS A CA 1
ATOM 541 C C . HIS A 1 74 ? -8.764 7.196 4.107 1.00 97.31 74 HIS A C 1
ATOM 543 O O . HIS A 1 74 ? -8.244 8.311 4.067 1.00 97.31 74 HIS A O 1
ATOM 549 N N . LEU A 1 75 ? -10.000 6.952 3.665 1.00 97.44 75 LEU A N 1
ATOM 550 C CA . LEU A 1 75 ? -10.827 7.984 3.051 1.00 97.44 75 LEU A CA 1
ATOM 551 C C . LEU A 1 75 ? -11.197 9.086 4.055 1.00 97.44 75 LEU A C 1
ATOM 553 O O . LEU A 1 75 ? -10.981 10.256 3.760 1.00 97.44 75 LEU A O 1
ATOM 557 N N . ALA A 1 76 ? -11.632 8.735 5.271 1.00 98.50 76 ALA A N 1
ATOM 558 C CA . ALA A 1 76 ? -11.862 9.713 6.340 1.00 98.50 76 ALA A CA 1
ATOM 559 C C . ALA A 1 76 ? -10.596 10.522 6.664 1.00 98.50 76 ALA A C 1
ATOM 561 O O . ALA A 1 76 ? -10.676 11.720 6.912 1.00 98.50 76 ALA A O 1
ATOM 562 N N . THR A 1 77 ? -9.417 9.894 6.624 1.00 97.19 77 THR A N 1
ATOM 563 C CA . THR A 1 77 ? -8.138 10.587 6.835 1.00 97.19 77 THR A CA 1
ATOM 564 C C . THR A 1 77 ? -7.821 11.560 5.698 1.00 97.19 77 THR A C 1
ATOM 566 O O . THR A 1 77 ? -7.423 12.694 5.957 1.00 97.19 77 THR A O 1
ATOM 569 N N . LYS A 1 78 ? -8.007 11.139 4.439 1.00 94.62 78 LYS A N 1
ATOM 570 C CA . LYS A 1 78 ? -7.787 11.968 3.245 1.00 94.62 78 LYS A CA 1
ATOM 571 C C . LYS A 1 78 ? -8.686 13.205 3.244 1.00 94.62 78 LYS A C 1
ATOM 573 O O . LYS A 1 78 ? -8.201 14.300 2.985 1.00 94.62 78 LYS A O 1
ATOM 578 N N . GLU A 1 79 ? -9.956 13.023 3.596 1.00 95.94 79 GLU A N 1
ATOM 579 C CA . GLU A 1 79 ? -10.951 14.098 3.704 1.00 95.94 79 GLU A CA 1
ATOM 580 C C . GLU A 1 79 ? -10.892 14.835 5.061 1.00 95.94 79 GLU A C 1
ATOM 582 O O . GLU A 1 79 ? -11.676 15.744 5.314 1.00 95.94 79 GLU A O 1
ATOM 587 N N . GLN A 1 80 ? -9.952 14.466 5.942 1.00 97.00 80 GLN A N 1
ATOM 588 C CA . GLN A 1 80 ? -9.727 15.064 7.267 1.00 97.00 80 GLN A CA 1
ATOM 589 C C . GLN A 1 80 ? -10.953 15.035 8.203 1.00 97.00 80 GLN A C 1
ATOM 591 O O . GLN A 1 80 ? -11.122 15.891 9.076 1.00 97.00 80 GLN A O 1
ATOM 596 N N . GLN A 1 81 ? -11.788 14.005 8.076 1.00 98.12 81 GLN A N 1
ATOM 597 C CA . GLN A 1 81 ? -12.995 13.787 8.871 1.00 98.12 81 GLN A CA 1
ATOM 598 C C . GLN A 1 81 ? -12.662 13.170 10.235 1.00 98.12 81 GLN A C 1
ATOM 600 O O . GLN A 1 81 ? -12.891 11.988 10.495 1.00 98.12 81 GLN A O 1
ATOM 605 N N . VAL A 1 82 ? -12.110 13.977 11.144 1.00 97.94 82 VAL A N 1
ATOM 606 C CA . VAL A 1 82 ? -11.603 13.511 12.451 1.00 97.94 82 VAL A CA 1
ATOM 607 C C . VAL A 1 82 ? -12.673 12.806 13.299 1.00 97.94 82 VAL A C 1
ATOM 609 O O . VAL A 1 82 ? -12.351 11.868 14.027 1.00 97.94 82 VAL A O 1
ATOM 612 N N . GLY A 1 83 ? -13.935 13.243 13.221 1.00 98.31 83 GLY A N 1
ATOM 613 C CA . GLY A 1 83 ? -15.056 12.583 13.903 1.00 98.31 83 GLY A CA 1
ATOM 614 C C . GLY A 1 83 ? -15.251 11.151 13.408 1.00 98.31 83 GLY A C 1
ATOM 615 O O . GLY A 1 83 ? -15.167 10.217 14.199 1.00 98.31 83 GLY A O 1
ATOM 616 N N . ALA A 1 84 ? -15.379 10.981 12.092 1.00 98.62 84 ALA A N 1
ATOM 617 C CA . ALA A 1 84 ? -15.492 9.673 11.457 1.00 98.62 84 ALA A CA 1
ATOM 618 C C . ALA A 1 84 ? -14.281 8.776 11.741 1.00 98.62 84 ALA A C 1
ATOM 620 O O . ALA A 1 84 ? -14.455 7.597 12.039 1.00 98.62 84 ALA A O 1
ATOM 621 N N . MET A 1 85 ? -13.058 9.323 11.719 1.00 98.69 85 MET A N 1
ATOM 622 C CA . MET A 1 85 ? -11.859 8.566 12.098 1.00 98.69 85 MET A CA 1
ATOM 623 C C . MET A 1 85 ? -11.971 8.009 13.521 1.00 98.69 85 MET A C 1
ATOM 625 O O . MET A 1 85 ? -11.681 6.835 13.730 1.00 98.69 85 MET A O 1
ATOM 629 N N . LYS A 1 86 ? -12.404 8.823 14.495 1.00 98.62 86 LYS A N 1
ATOM 630 C CA . LYS A 1 86 ? -12.607 8.365 15.879 1.00 98.62 86 LYS A CA 1
ATOM 631 C C . LYS A 1 86 ? -13.646 7.255 15.945 1.00 98.62 86 LYS A C 1
ATOM 633 O O . LYS A 1 86 ? -13.341 6.202 16.490 1.00 98.62 86 LYS A O 1
ATOM 638 N N . THR A 1 87 ? -14.810 7.462 15.334 1.00 98.62 87 THR A N 1
ATOM 639 C CA . THR A 1 87 ? -15.890 6.470 15.316 1.00 98.62 87 THR A CA 1
ATOM 640 C C . THR A 1 87 ? -15.423 5.144 14.712 1.00 98.62 87 THR A C 1
ATOM 642 O O . THR A 1 87 ? -15.672 4.088 15.287 1.00 98.62 87 THR A O 1
ATOM 645 N N . LEU A 1 88 ? -14.693 5.173 13.592 1.00 98.75 88 LEU A N 1
ATOM 646 C CA . LEU A 1 88 ? -14.142 3.969 12.959 1.00 98.75 88 LEU A CA 1
ATOM 647 C C . LEU A 1 88 ? -13.120 3.257 13.861 1.00 98.75 88 LEU A C 1
ATOM 649 O O . LEU A 1 88 ? -13.181 2.039 14.018 1.00 98.75 88 LEU A O 1
ATOM 653 N N . LEU A 1 89 ? -12.206 4.002 14.490 1.00 98.38 89 LEU A N 1
ATOM 654 C CA . LEU A 1 89 ? -11.199 3.449 15.404 1.00 98.38 89 LEU A CA 1
ATOM 655 C C . LEU A 1 89 ? -11.830 2.848 16.672 1.00 98.38 89 LEU A C 1
ATOM 657 O O . LEU A 1 89 ? -11.403 1.788 17.123 1.00 98.38 89 LEU A O 1
ATOM 661 N N . GLU A 1 90 ? -12.873 3.476 17.218 1.00 98.19 90 GLU A N 1
ATOM 662 C CA . GLU A 1 90 ? -13.669 2.945 18.338 1.00 98.19 90 GLU A CA 1
ATOM 663 C C . GLU A 1 90 ? -14.376 1.630 17.975 1.00 98.19 90 GLU A C 1
ATOM 665 O O . GLU A 1 90 ? -14.575 0.771 18.834 1.00 98.19 90 GLU A O 1
ATOM 670 N N . HIS A 1 91 ? -14.680 1.434 16.690 1.00 98.12 91 HIS A N 1
ATOM 671 C CA . HIS A 1 91 ? -15.219 0.191 16.138 1.00 98.12 91 HIS A CA 1
ATOM 672 C C . HIS A 1 91 ? -14.134 -0.760 15.600 1.00 98.12 91 HIS A C 1
ATOM 674 O O . HIS A 1 91 ? -14.430 -1.668 14.823 1.00 98.12 91 HIS A O 1
ATOM 680 N N . ASN A 1 92 ? -12.895 -0.618 16.079 1.00 96.75 92 ASN A N 1
ATOM 681 C CA . ASN A 1 92 ? -11.754 -1.491 15.787 1.00 96.75 92 ASN A CA 1
ATOM 682 C C . ASN A 1 92 ? -11.275 -1.479 14.324 1.00 96.75 92 ASN A C 1
ATOM 684 O O . ASN A 1 92 ? -10.734 -2.487 13.867 1.00 96.75 92 ASN A O 1
ATOM 688 N N . ALA A 1 93 ? -11.433 -0.367 13.599 1.00 98.25 93 ALA A N 1
ATOM 689 C CA . ALA A 1 93 ? -10.744 -0.187 12.320 1.00 98.25 93 ALA A CA 1
ATOM 690 C C . ALA A 1 93 ? -9.223 -0.340 12.499 1.00 98.25 93 ALA A C 1
ATOM 692 O O . ALA A 1 93 ? -8.628 0.271 13.397 1.00 98.25 93 ALA A O 1
ATOM 693 N N . ASP A 1 94 ? -8.577 -1.129 11.641 1.00 95.94 94 ASP A N 1
ATOM 694 C CA . ASP A 1 94 ? -7.131 -1.334 11.699 1.00 95.94 94 ASP A CA 1
ATOM 695 C C . ASP A 1 94 ? -6.380 -0.078 11.221 1.00 95.94 94 ASP A C 1
ATOM 697 O O . ASP A 1 94 ? -6.249 0.208 10.028 1.00 95.94 94 ASP A O 1
ATOM 701 N N . CYS A 1 95 ? -5.827 0.671 12.179 1.00 95.19 95 CYS A N 1
ATOM 702 C CA . CYS A 1 95 ? -5.076 1.904 11.935 1.00 95.19 95 CYS A CA 1
ATOM 703 C C . CYS A 1 95 ? -3.748 1.703 11.181 1.00 95.19 95 CYS A C 1
ATOM 705 O O . CYS A 1 95 ? -3.116 2.688 10.793 1.00 95.19 95 CYS A O 1
ATOM 707 N N . ASN A 1 96 ? -3.325 0.452 10.969 1.00 90.69 96 ASN A N 1
ATOM 708 C CA . ASN A 1 96 ? -2.139 0.074 10.204 1.00 90.69 96 ASN A CA 1
ATOM 709 C C . ASN A 1 96 ? -2.474 -0.669 8.911 1.00 90.69 96 ASN A C 1
ATOM 711 O O . ASN A 1 96 ? -1.549 -1.094 8.212 1.00 90.69 96 ASN A O 1
ATOM 715 N N . LYS A 1 97 ? -3.762 -0.841 8.583 1.00 90.56 97 LYS A N 1
ATOM 716 C CA . LYS A 1 97 ? -4.162 -1.504 7.346 1.00 90.56 97 LYS A CA 1
ATOM 717 C C . LYS A 1 97 ? -3.533 -0.785 6.165 1.00 90.56 97 LYS A C 1
ATOM 719 O O . LYS A 1 97 ? -3.509 0.441 6.139 1.00 90.56 97 LYS A O 1
ATOM 724 N N . THR A 1 98 ? -3.049 -1.539 5.188 1.00 87.62 98 THR A N 1
ATOM 725 C CA . THR A 1 98 ? -2.472 -0.963 3.977 1.00 87.62 98 THR A CA 1
ATOM 726 C C . THR A 1 98 ? -3.299 -1.275 2.746 1.00 87.62 98 THR A C 1
ATOM 728 O O . THR A 1 98 ? -3.944 -2.322 2.656 1.00 87.62 98 THR A O 1
ATOM 731 N N . TYR A 1 99 ? -3.240 -0.369 1.777 1.00 84.69 99 TYR A N 1
ATOM 732 C CA . TYR A 1 99 ? -3.601 -0.639 0.388 1.00 84.69 99 TYR A CA 1
ATOM 733 C C . TYR A 1 99 ? -2.462 -0.195 -0.533 1.00 84.69 99 TYR A C 1
ATOM 735 O O . TYR A 1 99 ? -1.555 0.515 -0.103 1.00 84.69 99 TYR A O 1
ATOM 743 N N . MET A 1 100 ? -2.485 -0.627 -1.791 1.00 79.19 100 MET A N 1
ATOM 744 C CA . MET A 1 100 ? -1.506 -0.191 -2.787 1.00 79.19 100 MET A CA 1
ATOM 745 C C . MET A 1 100 ? -2.118 0.946 -3.595 1.00 79.19 100 MET A C 1
ATOM 747 O O . MET A 1 100 ? -3.124 0.722 -4.261 1.00 79.19 100 MET A O 1
ATOM 751 N N . SER A 1 101 ? -1.527 2.140 -3.530 1.00 70.31 101 SER A N 1
ATOM 752 C CA . SER A 1 101 ? -1.897 3.235 -4.434 1.00 70.31 101 SER A CA 1
ATOM 753 C C . SER A 1 101 ? -0.971 3.230 -5.644 1.00 70.31 101 SER A C 1
ATOM 755 O O . SER A 1 101 ? 0.255 3.170 -5.494 1.00 70.31 101 SER A O 1
ATOM 757 N N . TYR A 1 102 ? -1.560 3.212 -6.837 1.00 59.09 102 TYR A N 1
ATOM 758 C CA . TYR A 1 102 ? -0.905 3.094 -8.138 1.00 59.09 102 TYR A CA 1
ATOM 759 C C . TYR A 1 102 ? 0.068 1.907 -8.245 1.00 59.09 102 TYR A C 1
ATOM 761 O O . TYR A 1 102 ? 0.949 1.890 -9.101 1.00 59.09 102 TYR A O 1
ATOM 769 N N . GLY A 1 103 ? -0.049 0.912 -7.358 1.00 55.34 103 GLY A N 1
ATOM 770 C CA . GLY A 1 103 ? 0.875 -0.223 -7.274 1.00 55.34 103 GLY A CA 1
ATOM 771 C C . GLY A 1 103 ? 2.305 0.117 -6.823 1.00 55.34 103 GLY A C 1
ATOM 772 O O . GLY A 1 103 ? 3.173 -0.748 -6.920 1.00 55.34 103 GLY A O 1
ATOM 773 N N . LEU A 1 104 ? 2.575 1.338 -6.342 1.00 53.66 104 LEU A N 1
ATOM 774 C CA . LEU A 1 104 ? 3.942 1.831 -6.107 1.00 53.66 104 LEU A CA 1
ATOM 775 C C . LEU A 1 104 ? 4.424 1.669 -4.658 1.00 53.66 104 LEU A C 1
ATOM 777 O O . LEU A 1 104 ? 5.587 1.332 -4.429 1.00 53.66 104 LEU A O 1
ATOM 781 N N . TYR A 1 105 ? 3.558 1.920 -3.672 1.00 64.00 105 TYR A N 1
ATOM 782 C CA . TYR A 1 105 ? 3.900 1.816 -2.251 1.00 64.00 105 TYR A CA 1
ATOM 783 C C . TYR A 1 105 ? 2.667 1.524 -1.378 1.00 64.00 105 TYR A C 1
ATOM 785 O 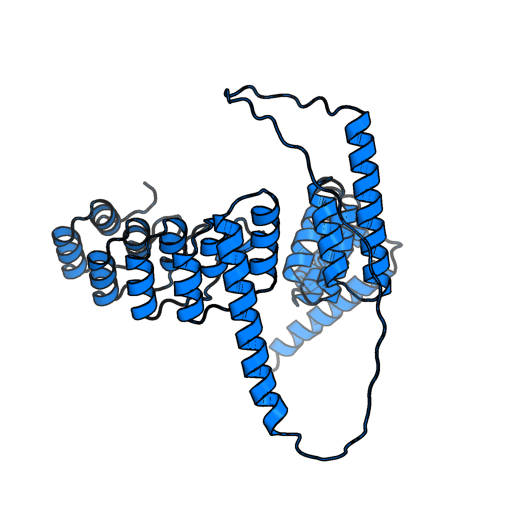O . TYR A 1 105 ? 1.557 1.954 -1.709 1.00 64.00 105 TYR A O 1
ATOM 793 N N . PRO A 1 106 ? 2.843 0.793 -0.256 1.00 74.25 106 PRO A N 1
ATOM 794 C CA . PRO A 1 106 ? 1.770 0.550 0.694 1.00 74.25 106 PRO A CA 1
ATOM 795 C C . PRO A 1 106 ? 1.396 1.849 1.410 1.00 74.25 106 PRO A C 1
ATOM 797 O O . PRO A 1 106 ? 2.182 2.424 2.163 1.00 74.25 106 PRO A O 1
ATOM 800 N N . MET A 1 107 ? 0.164 2.286 1.202 1.00 83.19 107 MET A N 1
ATOM 801 C CA . MET A 1 107 ? -0.436 3.420 1.884 1.00 83.19 107 MET A CA 1
ATOM 802 C C . MET A 1 107 ? -0.993 2.975 3.227 1.00 83.19 107 MET A C 1
ATOM 804 O O . MET A 1 107 ? -1.828 2.081 3.262 1.00 83.19 107 MET A O 1
ATOM 808 N N . THR A 1 108 ? -0.541 3.602 4.316 1.00 90.44 108 THR A N 1
ATOM 809 C CA . THR A 1 108 ? -1.174 3.498 5.644 1.00 90.44 108 THR A CA 1
ATOM 810 C C . THR A 1 108 ? -2.042 4.732 5.906 1.00 90.44 108 THR A C 1
ATOM 812 O O . THR A 1 108 ? -1.779 5.794 5.325 1.00 90.44 108 THR A O 1
ATOM 815 N N . PRO A 1 109 ? -2.997 4.682 6.855 1.00 93.19 109 PRO A N 1
ATOM 816 C CA . PRO A 1 109 ? -3.714 5.875 7.290 1.00 93.19 109 PRO A CA 1
ATOM 817 C C . PRO A 1 109 ? -2.759 6.950 7.822 1.00 93.19 109 PRO A C 1
ATOM 819 O O . PRO A 1 109 ? -2.945 8.133 7.555 1.00 93.19 109 PRO A O 1
ATOM 822 N N . LEU A 1 110 ? -1.690 6.558 8.531 1.00 91.12 110 LEU A N 1
ATOM 823 C CA . LEU A 1 110 ? -0.714 7.513 9.067 1.00 91.12 110 LEU A CA 1
ATOM 824 C C . LEU A 1 110 ? 0.034 8.247 7.950 1.00 91.12 110 LEU A C 1
ATOM 826 O O . LEU A 1 110 ? 0.216 9.461 8.027 1.00 91.12 110 LEU A O 1
ATOM 830 N N . PHE A 1 111 ? 0.423 7.524 6.902 1.00 84.88 111 PHE A N 1
ATOM 831 C CA . PHE A 1 111 ? 1.047 8.113 5.724 1.00 84.88 111 PHE A CA 1
ATOM 832 C C . PHE A 1 111 ? 0.081 9.053 4.986 1.00 84.88 111 PHE A C 1
ATOM 834 O O . PHE A 1 111 ? 0.462 10.154 4.599 1.00 84.88 111 PHE A O 1
ATOM 841 N N . GLN A 1 112 ? -1.198 8.680 4.868 1.00 87.06 112 GLN A N 1
ATOM 842 C CA . GLN A 1 112 ? -2.225 9.557 4.300 1.00 87.06 112 GLN A CA 1
ATOM 843 C C . GLN A 1 112 ? -2.383 10.855 5.111 1.00 87.06 112 GLN A C 1
ATOM 845 O O . GLN A 1 112 ? -2.429 11.932 4.522 1.00 87.06 112 GLN A O 1
ATOM 850 N N . ALA A 1 113 ? -2.431 10.765 6.447 1.00 91.00 113 ALA A N 1
ATOM 851 C CA . ALA A 1 113 ? -2.554 11.917 7.348 1.00 91.00 113 ALA A CA 1
ATOM 852 C C . ALA A 1 113 ? -1.378 12.894 7.211 1.00 91.00 113 ALA A C 1
ATOM 854 O O . ALA A 1 113 ? -1.555 14.112 7.269 1.00 91.00 113 ALA A O 1
ATOM 855 N N . VAL A 1 114 ? -0.184 12.336 7.017 1.00 84.81 114 VAL A N 1
ATOM 856 C CA . VAL A 1 114 ? 1.046 13.069 6.721 1.00 84.81 114 VAL A CA 1
ATOM 857 C C . VAL A 1 114 ? 0.959 13.792 5.378 1.00 84.81 114 VAL A C 1
ATOM 859 O O . VAL A 1 114 ? 1.234 14.987 5.336 1.00 84.81 114 VAL A O 1
ATOM 862 N N . ASN A 1 115 ? 0.532 13.111 4.311 1.00 79.75 115 ASN A N 1
ATOM 863 C CA . ASN A 1 115 ? 0.459 13.696 2.967 1.00 79.75 115 ASN A CA 1
ATOM 864 C C . ASN A 1 115 ? -0.516 14.873 2.888 1.00 79.75 115 ASN A C 1
ATOM 866 O O . ASN A 1 115 ? -0.281 15.832 2.161 1.00 79.75 115 ASN A O 1
ATOM 870 N N . VAL A 1 116 ? -1.607 14.828 3.655 1.00 83.62 116 VAL A N 1
ATOM 871 C CA . VAL A 1 116 ? -2.547 15.957 3.758 1.00 83.62 116 VAL A CA 1
ATOM 872 C C . VAL A 1 116 ? -2.122 16.991 4.810 1.00 83.62 116 VAL A C 1
ATOM 874 O O . VAL A 1 116 ? -2.861 17.932 5.080 1.00 83.62 116 VAL A O 1
ATOM 877 N N . SER A 1 117 ? -0.937 16.824 5.413 1.00 85.75 117 SER A N 1
ATOM 878 C CA . SER A 1 117 ? -0.355 17.695 6.444 1.00 85.75 117 SER A CA 1
ATOM 879 C C . SER A 1 117 ? -1.288 17.960 7.637 1.00 85.75 117 SER A C 1
ATOM 881 O O . SER A 1 117 ? -1.292 19.045 8.221 1.00 85.75 117 SER A O 1
ATOM 883 N N . SER A 1 118 ? -2.080 16.957 8.034 1.00 89.88 118 SER A N 1
ATOM 884 C CA . SER A 1 118 ? -3.069 17.093 9.108 1.00 89.88 118 SER A CA 1
ATOM 885 C C . SER A 1 118 ? -2.530 16.581 10.445 1.00 89.88 118 SER A C 1
ATOM 887 O O . SER A 1 118 ? -2.631 15.396 10.780 1.00 89.88 118 SER A O 1
ATOM 889 N N . LEU A 1 119 ? -2.007 17.495 11.272 1.00 90.62 119 LEU A N 1
ATOM 890 C CA . LEU A 1 119 ? -1.467 17.163 12.599 1.00 90.62 119 LEU A CA 1
ATOM 891 C C . LEU A 1 119 ? -2.498 16.467 13.499 1.00 90.62 119 LEU A C 1
ATOM 893 O O . LEU A 1 119 ? -2.142 15.614 14.313 1.00 90.62 119 LEU A O 1
ATOM 897 N N . GLN A 1 120 ? -3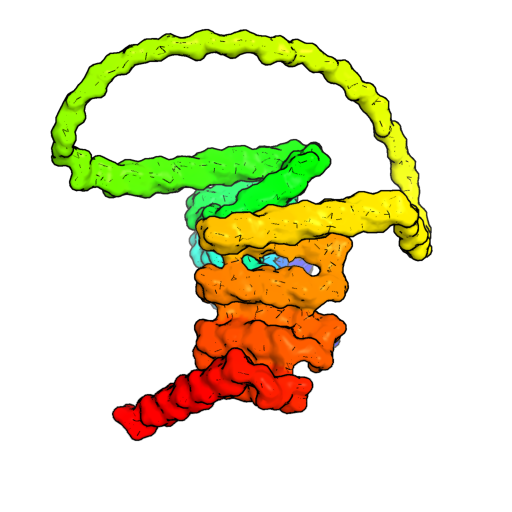.773 16.836 13.377 1.00 94.50 120 GLN A N 1
ATOM 898 C CA . GLN A 1 120 ? -4.842 16.242 14.174 1.00 94.50 120 GLN A CA 1
ATOM 899 C C . GLN A 1 120 ? -5.062 14.769 13.812 1.00 94.50 120 GLN A C 1
ATOM 901 O O . GLN A 1 120 ? -5.140 13.935 14.715 1.00 94.50 120 GLN A O 1
ATOM 906 N N . CYS A 1 121 ? -5.076 14.439 12.518 1.00 95.12 121 CYS A N 1
ATOM 907 C CA . CYS A 1 121 ? -5.159 13.058 12.045 1.00 95.12 121 CYS A CA 1
ATOM 908 C C . CYS A 1 121 ? -3.923 12.252 12.468 1.00 95.12 121 CYS A C 1
ATOM 910 O O . CYS A 1 121 ? -4.055 11.138 12.973 1.00 95.12 121 CYS A O 1
ATOM 912 N N . VAL A 1 122 ? -2.725 12.840 12.346 1.00 93.31 122 VAL A N 1
ATOM 913 C CA . VAL A 1 122 ? -1.465 12.209 12.772 1.00 93.31 122 VAL A CA 1
ATOM 914 C C . VAL A 1 122 ? -1.486 11.867 14.263 1.00 93.31 122 VAL A C 1
ATOM 916 O O . VAL A 1 122 ? -1.166 10.740 14.639 1.00 93.31 122 VAL A O 1
ATOM 919 N N . LYS A 1 123 ? -1.886 12.811 15.123 1.00 94.06 123 LYS A N 1
ATOM 920 C CA . LYS A 1 123 ? -2.000 12.574 16.571 1.00 94.06 123 LYS A CA 1
ATOM 921 C C . LYS A 1 123 ? -2.971 11.441 16.874 1.00 94.06 123 LYS A C 1
ATOM 923 O O . LYS A 1 123 ? -2.600 10.524 17.601 1.00 94.06 123 LYS A O 1
ATOM 928 N N . LEU A 1 124 ? -4.162 11.487 16.277 1.00 96.69 124 LEU A N 1
ATOM 929 C CA . LEU A 1 124 ? -5.203 10.491 16.509 1.00 96.69 124 LEU A CA 1
ATOM 930 C C . LEU A 1 124 ? -4.734 9.081 16.127 1.00 96.69 124 LEU A C 1
ATOM 932 O O . LEU A 1 124 ? -4.899 8.142 16.900 1.00 96.69 124 LEU A O 1
ATOM 936 N N . LEU A 1 125 ? -4.100 8.930 14.964 1.00 95.06 125 LEU A N 1
ATOM 937 C CA . LEU A 1 125 ? -3.606 7.635 14.497 1.00 95.06 125 LEU A CA 1
ATOM 938 C C . LEU A 1 125 ? -2.446 7.115 15.355 1.00 95.06 125 LEU A C 1
ATOM 940 O O . LEU A 1 125 ? -2.398 5.928 15.669 1.00 95.06 125 LEU A O 1
ATOM 944 N N . VAL A 1 126 ? -1.532 7.990 15.789 1.00 92.69 126 VAL A N 1
ATOM 945 C CA . VAL A 1 126 ? -0.447 7.611 16.710 1.00 92.69 126 VAL A CA 1
ATOM 946 C C . VAL A 1 126 ? -0.998 7.172 18.072 1.00 92.69 126 VAL A C 1
ATOM 948 O O . VAL A 1 126 ? -0.514 6.184 18.625 1.00 92.69 126 VAL A O 1
ATOM 951 N N . GLU A 1 127 ? -2.012 7.864 18.599 1.00 93.94 127 GLU A N 1
ATOM 952 C CA . GLU A 1 127 ? -2.723 7.478 19.828 1.00 93.94 127 GLU A CA 1
ATOM 953 C C . GLU A 1 127 ? -3.441 6.131 19.672 1.00 93.94 127 GLU A C 1
ATOM 955 O O . GLU A 1 127 ? -3.385 5.303 20.580 1.00 93.94 127 GLU A O 1
ATOM 960 N N . ALA A 1 128 ? -4.014 5.869 18.496 1.00 92.19 128 ALA A N 1
ATOM 961 C CA . ALA A 1 128 ? -4.617 4.587 18.134 1.00 92.19 128 ALA A CA 1
ATOM 962 C C . ALA A 1 128 ? -3.595 3.466 17.860 1.00 92.19 128 ALA A C 1
ATOM 964 O O . ALA A 1 128 ? -3.971 2.351 17.508 1.00 92.19 128 ALA A O 1
ATOM 965 N N . GLY A 1 129 ? -2.297 3.737 18.023 1.00 89.19 129 GLY A N 1
ATOM 966 C CA . GLY A 1 129 ? -1.245 2.730 17.940 1.00 89.19 129 GLY A CA 1
ATOM 967 C C . GLY A 1 129 ? -0.581 2.589 16.573 1.00 89.19 129 GLY A C 1
ATOM 968 O O . GLY A 1 129 ? 0.245 1.683 16.434 1.00 89.19 129 GLY A O 1
ATOM 969 N N . ALA A 1 130 ? -0.841 3.484 15.613 1.00 89.44 130 ALA A N 1
ATOM 970 C CA . ALA A 1 130 ? -0.230 3.434 14.286 1.00 89.44 130 ALA A CA 1
ATOM 971 C C . ALA A 1 130 ? 1.304 3.328 14.361 1.00 89.44 130 ALA A C 1
ATOM 973 O O . ALA A 1 130 ? 1.966 3.982 15.182 1.00 89.44 130 ALA A O 1
ATOM 974 N N . VAL A 1 131 ? 1.879 2.468 13.525 1.00 83.00 131 VAL A N 1
ATOM 975 C CA . VAL A 1 131 ? 3.318 2.238 13.428 1.00 83.00 131 VAL A CA 1
ATOM 976 C C . VAL A 1 131 ? 3.944 3.400 12.667 1.00 83.00 131 VAL A C 1
ATOM 978 O O . VAL A 1 131 ? 3.586 3.693 11.532 1.00 83.00 131 VAL A O 1
ATOM 981 N N . ILE A 1 132 ? 4.912 4.061 13.300 1.00 80.56 132 ILE A N 1
ATOM 982 C CA . ILE A 1 132 ? 5.671 5.144 12.674 1.00 80.56 132 ILE A CA 1
ATOM 983 C C . ILE A 1 132 ? 6.802 4.500 11.864 1.00 80.56 132 ILE A C 1
ATOM 985 O O . ILE A 1 132 ? 7.815 4.097 12.437 1.00 80.56 132 ILE A O 1
ATOM 989 N N . ASN A 1 133 ? 6.614 4.361 10.551 1.00 66.38 133 ASN A N 1
ATOM 990 C CA . ASN A 1 133 ? 7.652 3.880 9.633 1.00 66.38 133 ASN A CA 1
ATOM 991 C C . ASN A 1 133 ? 8.626 5.036 9.292 1.00 66.38 133 ASN A C 1
ATOM 993 O O . ASN A 1 133 ? 8.152 6.150 9.056 1.00 66.38 133 ASN A O 1
ATOM 997 N N . PRO A 1 134 ? 9.956 4.805 9.247 1.00 58.03 134 PRO A N 1
ATOM 998 C CA . PRO A 1 134 ? 10.926 5.708 8.617 1.00 58.03 134 PRO A CA 1
ATOM 999 C C . PRO A 1 134 ? 10.458 6.366 7.308 1.00 58.03 134 PRO A C 1
ATOM 1001 O O . PRO A 1 134 ? 10.648 7.571 7.155 1.00 58.03 134 PRO A O 1
ATOM 1004 N N . ASP A 1 135 ? 9.757 5.635 6.435 1.00 57.31 135 ASP A N 1
ATOM 1005 C CA . ASP A 1 135 ? 9.233 6.172 5.168 1.00 57.31 135 ASP A CA 1
ATOM 1006 C C . ASP A 1 135 ? 8.213 7.311 5.387 1.00 57.31 135 ASP A C 1
ATOM 1008 O O . ASP A 1 135 ? 8.184 8.278 4.634 1.00 57.31 135 ASP A O 1
ATOM 1012 N N . CYS A 1 136 ? 7.413 7.250 6.464 1.00 56.31 136 CYS A N 1
ATOM 1013 C CA . CYS A 1 136 ? 6.481 8.322 6.848 1.00 56.31 136 CYS A CA 1
ATOM 1014 C C . CYS A 1 136 ? 7.200 9.564 7.387 1.00 56.31 136 CYS A C 1
ATOM 1016 O O . CYS A 1 136 ? 6.612 10.633 7.417 1.00 56.31 136 CYS A O 1
ATOM 1018 N N . ILE A 1 137 ? 8.431 9.433 7.890 1.00 56.41 137 ILE A N 1
ATOM 1019 C CA . ILE A 1 137 ? 9.234 10.557 8.397 1.00 56.41 137 ILE A CA 1
ATOM 1020 C C . ILE A 1 137 ? 9.957 11.235 7.228 1.00 56.41 137 ILE A C 1
ATOM 1022 O O . ILE A 1 137 ? 10.088 12.460 7.204 1.00 56.41 137 ILE A O 1
ATOM 1026 N N . GLU A 1 138 ? 10.409 10.449 6.252 1.00 53.97 138 GLU A N 1
ATOM 1027 C CA . GLU A 1 138 ? 11.137 10.939 5.085 1.00 53.97 138 GLU A CA 1
ATOM 1028 C C . GLU A 1 138 ? 10.241 11.729 4.118 1.00 53.97 138 GLU A C 1
ATOM 1030 O O . GLU A 1 138 ? 10.650 12.802 3.672 1.00 53.97 138 GLU A O 1
ATOM 1035 N N . THR A 1 139 ? 8.993 11.299 3.887 1.00 52.59 139 THR A N 1
ATOM 1036 C CA . THR A 1 139 ? 8.037 12.064 3.063 1.00 52.59 139 THR A CA 1
ATOM 1037 C C . THR A 1 139 ? 7.691 13.427 3.662 1.00 52.59 139 THR A C 1
ATOM 1039 O O . THR A 1 139 ? 7.774 14.436 2.965 1.00 52.59 139 THR A O 1
ATOM 1042 N N . VAL A 1 140 ? 7.437 13.512 4.977 1.00 54.00 140 VAL A N 1
ATOM 1043 C CA . VAL A 1 140 ? 7.189 14.807 5.651 1.00 54.00 140 VAL A CA 1
ATOM 1044 C C . VAL A 1 140 ? 8.436 15.699 5.619 1.00 54.00 140 VAL A C 1
ATOM 1046 O O . VAL A 1 140 ? 8.324 16.924 5.611 1.00 54.00 140 VAL A O 1
ATOM 1049 N N . SER A 1 141 ? 9.636 15.106 5.643 1.00 50.34 141 SER A N 1
ATOM 1050 C CA . SER A 1 141 ? 10.905 15.847 5.646 1.00 50.34 141 SER A CA 1
ATOM 1051 C C . SER A 1 141 ? 11.162 16.569 4.321 1.00 50.34 141 SER A C 1
ATOM 1053 O O . SER A 1 141 ? 11.750 17.651 4.338 1.00 50.34 141 SER A O 1
ATOM 1055 N N . LEU A 1 142 ? 10.696 16.013 3.198 1.00 46.56 142 LEU A N 1
ATOM 1056 C CA . LEU A 1 142 ? 10.778 1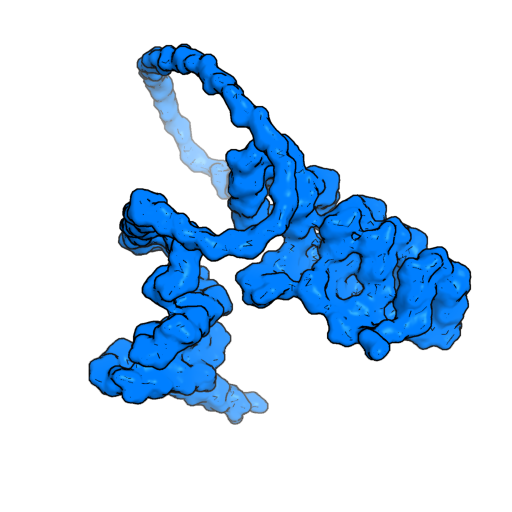6.647 1.879 1.00 46.56 142 LEU A CA 1
ATOM 1057 C C . LEU A 1 142 ? 9.771 17.803 1.742 1.00 46.56 142 LEU A C 1
ATOM 1059 O O . LEU A 1 142 ? 10.166 18.892 1.329 1.00 46.56 142 LEU A O 1
ATOM 1063 N N . ASP A 1 143 ? 8.526 17.627 2.195 1.00 45.72 143 ASP A N 1
ATOM 1064 C CA . ASP A 1 143 ? 7.503 18.690 2.169 1.00 45.72 143 ASP A CA 1
ATOM 1065 C C . ASP A 1 143 ? 7.814 19.845 3.138 1.00 45.72 143 ASP A C 1
ATOM 1067 O O . ASP A 1 143 ? 7.629 21.021 2.816 1.00 45.72 143 ASP A O 1
ATOM 1071 N N . SER A 1 144 ? 8.361 19.536 4.319 1.00 48.16 144 SER A N 1
ATOM 1072 C CA . SER A 1 144 ? 8.775 20.546 5.309 1.00 48.16 144 SER A CA 1
ATOM 1073 C C . SER A 1 144 ? 9.960 21.389 4.818 1.00 48.16 144 SER A C 1
ATOM 1075 O O . SER A 1 144 ? 10.066 22.567 5.159 1.00 48.16 144 SER A O 1
ATOM 1077 N N . ALA A 1 145 ? 10.842 20.821 3.983 1.00 42.97 145 ALA A N 1
ATOM 1078 C CA . ALA A 1 145 ? 11.956 21.551 3.374 1.00 42.97 145 ALA A CA 1
ATOM 1079 C C . ALA A 1 145 ? 11.494 22.615 2.359 1.00 42.97 145 ALA A C 1
ATOM 1081 O O . ALA A 1 145 ? 12.250 23.540 2.064 1.00 42.97 145 ALA A O 1
ATOM 1082 N N . MET A 1 146 ? 10.248 22.524 1.875 1.00 47.56 146 MET A N 1
ATOM 1083 C CA . MET A 1 146 ? 9.619 23.512 0.992 1.00 47.56 146 MET A CA 1
ATOM 1084 C C . MET A 1 146 ? 8.894 24.644 1.746 1.00 47.56 146 MET A C 1
ATOM 1086 O O . MET A 1 146 ? 8.269 25.492 1.115 1.00 47.56 146 MET A O 1
ATOM 1090 N N . GLY A 1 147 ? 8.997 24.703 3.080 1.00 48.41 147 GLY A N 1
ATOM 1091 C CA . GLY A 1 147 ? 8.499 25.829 3.880 1.00 48.41 147 GLY A CA 1
ATOM 1092 C C . GLY A 1 147 ? 7.031 25.736 4.306 1.00 48.41 147 GLY A C 1
ATOM 1093 O O . GLY A 1 147 ? 6.441 26.757 4.649 1.00 48.41 147 GLY A O 1
ATOM 1094 N N . ASN A 1 148 ? 6.428 24.543 4.304 1.00 57.06 148 ASN A N 1
ATOM 1095 C CA . ASN A 1 148 ? 5.094 24.354 4.873 1.00 57.06 148 ASN A CA 1
ATOM 1096 C C . ASN A 1 148 ? 5.179 24.136 6.398 1.00 57.06 148 ASN A C 1
ATOM 1098 O O . ASN A 1 148 ? 5.626 23.088 6.882 1.00 57.06 148 ASN A O 1
ATOM 1102 N N . ASP A 1 149 ? 4.730 25.130 7.166 1.00 62.97 149 ASP A N 1
ATOM 1103 C CA . ASP A 1 149 ? 4.732 25.094 8.635 1.00 62.97 149 ASP A CA 1
ATOM 1104 C C . ASP A 1 149 ? 3.929 23.897 9.184 1.00 62.97 149 ASP A C 1
ATOM 1106 O O . ASP A 1 149 ? 4.340 23.257 10.155 1.00 62.97 149 ASP A O 1
ATOM 1110 N N . SER A 1 150 ? 2.830 23.520 8.519 1.00 63.81 150 SER A N 1
ATOM 1111 C CA . SER A 1 150 ? 1.958 22.410 8.946 1.00 63.81 150 SER A CA 1
ATOM 1112 C C . SER A 1 150 ? 2.609 21.025 8.803 1.00 63.81 150 SER A C 1
ATOM 1114 O O . SER A 1 150 ? 2.504 20.185 9.706 1.00 63.81 150 SER A O 1
ATOM 1116 N N . SER A 1 151 ? 3.365 20.793 7.726 1.00 66.25 151 SER A N 1
ATOM 1117 C CA . SER A 1 151 ? 4.172 19.578 7.544 1.00 66.25 151 SER A CA 1
ATOM 1118 C C . SER A 1 151 ? 5.282 19.509 8.599 1.00 66.25 151 SER A C 1
ATOM 1120 O O . SER A 1 151 ? 5.518 18.461 9.206 1.00 66.25 151 SER A O 1
ATOM 1122 N N . THR A 1 152 ? 5.879 20.660 8.922 1.00 69.75 152 THR A N 1
ATOM 1123 C CA . THR A 1 152 ? 6.935 20.772 9.937 1.00 69.75 152 THR A CA 1
ATOM 1124 C C . THR A 1 152 ? 6.430 20.393 11.335 1.00 69.75 152 THR A C 1
ATOM 1126 O O . THR A 1 152 ? 7.140 19.742 12.111 1.00 69.75 152 THR A O 1
ATOM 1129 N N . GLU A 1 153 ? 5.190 20.746 11.683 1.00 80.81 153 GLU A N 1
ATOM 1130 C CA . GLU A 1 153 ? 4.568 20.331 12.945 1.00 80.81 153 GLU A CA 1
ATOM 1131 C C . GLU A 1 153 ? 4.330 18.817 13.018 1.00 80.81 153 GLU A C 1
ATOM 1133 O O . GLU A 1 153 ? 4.628 18.196 14.047 1.00 80.81 153 GLU A O 1
ATOM 1138 N N . CYS A 1 154 ? 3.852 18.210 11.926 1.00 81.12 154 CYS A N 1
ATOM 1139 C CA . CYS A 1 154 ? 3.670 16.761 11.823 1.00 81.12 154 CYS A CA 1
ATOM 1140 C C . CYS A 1 154 ? 5.004 16.021 11.994 1.00 81.12 154 CYS A C 1
ATOM 1142 O O . CYS A 1 154 ? 5.099 15.105 12.815 1.00 81.12 154 CYS A O 1
ATOM 1144 N N . LEU A 1 155 ? 6.059 16.470 11.302 1.00 74.50 155 LEU A N 1
ATOM 1145 C CA . LEU A 1 155 ? 7.406 15.902 11.397 1.00 74.50 155 LEU A CA 1
ATOM 1146 C C . LEU A 1 155 ? 7.950 15.980 12.827 1.00 74.50 155 LEU A C 1
ATOM 1148 O O . LEU A 1 155 ? 8.392 14.980 13.396 1.00 74.50 155 LEU A O 1
ATOM 1152 N N . ASN A 1 156 ? 7.870 17.160 13.447 1.00 80.25 156 ASN A N 1
ATOM 1153 C CA . ASN A 1 156 ? 8.324 17.365 14.820 1.00 80.25 156 ASN A CA 1
ATOM 1154 C C . ASN A 1 156 ? 7.576 16.477 15.821 1.00 80.25 156 ASN A C 1
ATOM 1156 O O . ASN A 1 156 ? 8.175 15.977 16.781 1.00 80.25 156 ASN A O 1
ATOM 1160 N N . PHE A 1 157 ? 6.271 16.285 15.625 1.00 86.69 157 PHE A N 1
ATOM 1161 C CA . PHE A 1 157 ? 5.481 15.389 16.459 1.00 86.69 157 PHE A CA 1
ATOM 1162 C C . PHE A 1 157 ? 5.914 13.929 16.282 1.00 86.69 157 PHE A C 1
ATOM 1164 O O . PHE A 1 157 ? 6.183 13.254 17.279 1.00 86.69 157 PHE A O 1
ATOM 1171 N N . LEU A 1 158 ? 6.046 13.457 15.039 1.00 81.69 158 LEU A N 1
ATOM 1172 C CA . LEU A 1 158 ? 6.440 12.082 14.725 1.00 81.69 158 LEU A CA 1
ATOM 1173 C C . LEU A 1 158 ? 7.844 11.748 15.236 1.00 81.69 158 LEU A C 1
ATOM 1175 O O . LEU A 1 158 ? 8.024 10.702 15.858 1.00 81.69 158 LEU A O 1
ATOM 1179 N N . LEU A 1 159 ? 8.817 12.653 15.084 1.00 77.75 159 LEU A N 1
ATOM 1180 C CA . LEU A 1 159 ? 10.168 12.483 15.632 1.00 77.75 159 LEU A CA 1
ATOM 1181 C C . LEU A 1 159 ? 10.145 12.338 17.161 1.00 77.75 159 LEU A C 1
ATOM 1183 O O . LEU A 1 159 ? 10.801 11.456 17.721 1.00 77.75 159 LEU A O 1
ATOM 1187 N N . LYS A 1 160 ? 9.344 13.159 17.855 1.00 80.00 160 LYS A N 1
ATOM 1188 C CA . LYS A 1 160 ? 9.168 13.058 19.314 1.00 80.00 160 LYS A CA 1
ATOM 1189 C C . LYS A 1 160 ? 8.474 11.757 19.720 1.00 80.00 160 LYS A C 1
ATOM 1191 O O . LYS A 1 160 ? 8.871 11.145 20.712 1.00 80.00 160 LYS A O 1
ATOM 1196 N N . ALA A 1 161 ? 7.442 11.338 18.992 1.00 75.44 161 ALA A N 1
ATOM 1197 C CA . ALA A 1 161 ? 6.703 10.109 19.270 1.00 75.44 161 ALA A CA 1
ATOM 1198 C C . ALA A 1 161 ? 7.559 8.852 19.015 1.00 75.44 161 ALA A C 1
ATOM 1200 O O . ALA A 1 161 ? 7.598 7.953 19.859 1.00 75.44 161 ALA A O 1
ATOM 1201 N N . GLY A 1 162 ? 8.320 8.827 17.917 1.00 64.88 162 GLY A N 1
ATOM 1202 C CA . GLY A 1 162 ? 9.274 7.765 17.587 1.00 64.88 162 GLY A CA 1
ATOM 1203 C C . GLY A 1 162 ? 10.413 7.656 18.605 1.00 64.88 162 GLY A C 1
ATOM 1204 O O . GLY A 1 162 ? 10.725 6.560 19.074 1.00 64.88 162 GLY A O 1
ATOM 1205 N N . ALA A 1 163 ? 10.970 8.789 19.051 1.00 53.22 163 ALA A N 1
ATOM 1206 C CA . ALA A 1 163 ? 11.991 8.817 20.102 1.00 53.22 163 ALA A CA 1
ATOM 1207 C C . ALA A 1 163 ? 11.476 8.277 21.450 1.00 53.22 163 ALA A C 1
ATOM 1209 O O . ALA A 1 163 ? 12.201 7.564 22.147 1.00 53.22 163 ALA A O 1
ATOM 1210 N N . LYS A 1 164 ? 10.214 8.558 21.814 1.00 53.12 164 LYS A N 1
ATOM 1211 C CA . LYS A 1 164 ? 9.583 8.020 23.034 1.00 53.12 164 LYS A CA 1
ATOM 1212 C C . LYS A 1 164 ? 9.380 6.504 22.972 1.00 53.12 164 LYS A C 1
ATOM 1214 O O . LYS A 1 164 ? 9.648 5.840 23.969 1.00 53.12 164 LYS A O 1
ATOM 1219 N N . ARG A 1 165 ? 8.974 5.954 21.819 1.00 48.56 165 ARG A N 1
ATOM 1220 C CA . ARG A 1 165 ? 8.827 4.498 21.606 1.00 48.56 165 ARG A CA 1
ATOM 1221 C C . ARG A 1 165 ? 10.171 3.760 21.676 1.00 48.56 165 ARG A C 1
ATOM 1223 O O . ARG A 1 165 ? 10.262 2.702 22.297 1.00 48.56 165 ARG A O 1
ATOM 1230 N N . ASN A 1 166 ? 11.238 4.352 21.135 1.00 35.91 166 ASN A N 1
ATOM 1231 C CA . ASN A 1 166 ? 12.594 3.809 21.272 1.00 35.91 166 ASN A CA 1
ATOM 1232 C C . ASN A 1 166 ? 13.123 3.901 22.713 1.00 35.91 166 ASN A C 1
ATOM 1234 O O . ASN A 1 166 ? 13.810 2.988 23.166 1.00 35.91 166 ASN A O 1
ATOM 1238 N N . ALA A 1 167 ? 12.763 4.944 23.468 1.00 32.16 167 ALA A N 1
ATOM 1239 C CA . ALA A 1 167 ? 13.106 5.056 24.887 1.00 32.16 167 ALA A CA 1
ATOM 1240 C C . ALA A 1 167 ? 12.338 4.052 25.772 1.00 32.16 167 ALA A C 1
ATOM 1242 O O . ALA A 1 167 ? 12.927 3.485 26.692 1.00 32.16 167 ALA A O 1
ATOM 1243 N N . SER A 1 168 ? 11.058 3.773 25.485 1.00 36.31 168 SER A N 1
ATOM 1244 C CA . SER A 1 168 ? 10.280 2.740 26.191 1.00 36.31 168 SER A CA 1
ATOM 1245 C C . SER A 1 168 ? 10.748 1.320 25.859 1.00 36.31 168 SER A C 1
ATOM 1247 O O . SER A 1 168 ? 10.817 0.480 26.755 1.00 36.31 168 SER A O 1
ATOM 1249 N N . ASN A 1 169 ? 11.167 1.066 24.614 1.00 31.39 169 ASN A N 1
ATOM 1250 C CA . ASN A 1 169 ? 11.792 -0.204 24.230 1.00 31.39 169 ASN A CA 1
ATOM 1251 C C . ASN A 1 169 ? 13.204 -0.339 24.825 1.00 31.39 169 ASN A C 1
ATOM 1253 O O . ASN A 1 169 ? 13.572 -1.410 25.298 1.00 31.39 169 ASN A O 1
ATOM 1257 N N . GLY A 1 170 ? 13.975 0.750 24.903 1.00 29.59 170 GLY A N 1
ATOM 1258 C CA . GLY A 1 170 ? 15.274 0.778 25.580 1.00 29.59 170 GLY A CA 1
ATOM 1259 C C . GLY A 1 170 ? 15.176 0.538 27.092 1.00 29.59 170 GLY A C 1
ATOM 1260 O O . GLY A 1 170 ? 16.020 -0.153 27.659 1.00 29.59 170 GLY A O 1
ATOM 1261 N N . ALA A 1 171 ? 14.121 1.026 27.752 1.00 33.72 171 ALA A N 1
ATOM 1262 C CA . ALA A 1 171 ? 13.869 0.760 29.169 1.00 33.72 171 ALA A CA 1
ATOM 1263 C C . ALA A 1 171 ? 13.489 -0.710 29.443 1.00 33.72 171 ALA A C 1
ATOM 1265 O O . ALA A 1 171 ? 13.888 -1.258 30.472 1.00 33.72 171 ALA A O 1
ATOM 1266 N N . ALA A 1 172 ? 12.795 -1.371 28.508 1.00 30.81 172 ALA A N 1
ATOM 1267 C CA . ALA A 1 172 ? 12.492 -2.802 28.590 1.00 30.81 172 ALA A CA 1
ATOM 1268 C C . ALA A 1 172 ? 13.743 -3.687 28.403 1.00 30.81 172 ALA A C 1
ATOM 1270 O O . ALA A 1 172 ? 13.840 -4.751 29.010 1.00 30.81 172 ALA A O 1
ATOM 1271 N N . VAL A 1 173 ? 14.737 -3.228 27.633 1.00 29.39 173 VAL A N 1
ATOM 1272 C CA . VAL A 1 173 ? 15.996 -3.964 27.405 1.00 29.39 173 VAL A CA 1
ATOM 1273 C C . VAL A 1 173 ? 17.040 -3.680 28.502 1.00 29.39 173 VAL A C 1
ATOM 1275 O O . VAL A 1 173 ? 17.836 -4.554 28.845 1.00 29.39 173 VAL A O 1
ATOM 1278 N N . HIS A 1 174 ? 17.006 -2.510 29.150 1.00 32.06 174 HIS A N 1
ATOM 1279 C CA . HIS A 1 174 ? 17.962 -2.154 30.210 1.00 32.06 174 HIS A CA 1
ATOM 1280 C C . HIS A 1 174 ? 17.612 -2.656 31.624 1.00 32.06 174 HIS A C 1
ATOM 1282 O O . HIS A 1 174 ? 18.448 -2.549 32.525 1.00 32.06 174 HIS A O 1
ATOM 1288 N N . ALA A 1 175 ? 16.448 -3.280 31.840 1.00 29.33 175 ALA A N 1
ATOM 1289 C CA . ALA A 1 175 ? 16.120 -3.911 33.124 1.00 29.33 175 ALA A CA 1
ATOM 1290 C C . ALA A 1 175 ? 16.833 -5.265 33.361 1.00 29.33 175 ALA A C 1
ATOM 1292 O O . ALA A 1 175 ? 16.855 -5.738 34.496 1.00 29.33 175 ALA A O 1
ATOM 1293 N N . SER A 1 176 ? 17.476 -5.861 32.343 1.00 30.61 176 SER A N 1
ATOM 1294 C CA . SER A 1 176 ? 18.148 -7.171 32.458 1.00 30.61 176 SER A CA 1
ATOM 1295 C C . SER A 1 176 ? 19.685 -7.127 32.475 1.00 30.61 176 SER A C 1
ATOM 1297 O O . SER A 1 176 ? 20.329 -8.173 32.409 1.00 30.61 176 SER A O 1
ATOM 1299 N N . ALA A 1 177 ? 20.305 -5.954 32.618 1.00 27.34 177 ALA A N 1
ATOM 1300 C CA . ALA A 1 177 ? 21.764 -5.839 32.714 1.00 27.34 177 ALA A CA 1
ATOM 1301 C C . ALA A 1 177 ? 22.190 -4.931 33.878 1.00 27.34 177 ALA A C 1
ATOM 1303 O O . ALA A 1 177 ? 22.823 -3.892 33.701 1.00 27.34 177 ALA A O 1
ATOM 1304 N N . ARG A 1 178 ? 21.855 -5.334 35.110 1.00 28.31 178 ARG A N 1
ATOM 1305 C CA . ARG A 1 178 ? 22.584 -4.871 36.298 1.00 28.31 178 ARG A CA 1
ATOM 1306 C C . ARG A 1 178 ? 23.822 -5.740 36.489 1.00 28.31 178 ARG A C 1
ATOM 1308 O O . ARG A 1 178 ? 23.718 -6.874 36.942 1.00 28.31 178 ARG A O 1
ATOM 1315 N N . GLY A 1 179 ? 24.994 -5.165 36.239 1.00 25.17 179 GLY A N 1
ATOM 1316 C CA . GLY A 1 179 ? 26.251 -5.741 36.701 1.00 25.17 179 GLY A CA 1
ATOM 1317 C C . GLY A 1 179 ? 27.493 -4.968 36.270 1.00 25.17 179 GLY A C 1
ATOM 1318 O O . GLY A 1 179 ? 28.039 -5.312 35.239 1.00 25.17 179 GLY A O 1
ATOM 1319 N N . ARG A 1 180 ? 27.949 -4.031 37.134 1.00 27.27 180 ARG A N 1
ATOM 1320 C CA . ARG A 1 180 ? 29.366 -3.659 37.435 1.00 27.27 180 ARG A CA 1
ATOM 1321 C C . ARG A 1 180 ? 30.231 -3.146 36.241 1.00 27.27 180 ARG A C 1
ATOM 1323 O O . ARG A 1 180 ? 30.238 -3.742 35.187 1.00 27.27 180 ARG A O 1
ATOM 1330 N N . VAL A 1 181 ? 31.045 -2.081 36.276 1.00 28.02 181 VAL A N 1
ATOM 1331 C CA . VAL A 1 181 ? 31.861 -1.391 37.301 1.00 28.02 181 VAL A CA 1
ATOM 1332 C C . VAL A 1 181 ? 32.109 0.074 36.857 1.00 28.02 181 VAL A C 1
ATOM 1334 O O . VAL A 1 181 ? 32.032 0.402 35.679 1.00 28.02 181 VAL A O 1
ATOM 1337 N N . ALA A 1 182 ? 32.419 0.929 37.834 1.00 26.34 182 ALA A N 1
ATOM 1338 C CA . ALA A 1 182 ? 32.820 2.337 37.775 1.00 26.34 182 ALA A CA 1
ATOM 1339 C C . ALA A 1 182 ? 34.068 2.690 36.926 1.00 26.34 182 ALA A C 1
ATOM 1341 O O . ALA A 1 182 ? 34.939 1.850 36.719 1.00 26.34 182 ALA A O 1
ATOM 1342 N N . GLY A 1 183 ? 34.217 3.982 36.574 1.00 26.53 183 GLY A N 1
ATOM 1343 C CA . GLY A 1 183 ? 35.491 4.540 36.083 1.00 26.53 183 GLY A CA 1
ATOM 1344 C C . GLY A 1 183 ? 35.467 5.974 35.516 1.00 26.53 183 GLY A C 1
ATOM 1345 O O . GLY A 1 183 ? 35.533 6.160 34.314 1.00 26.53 183 GLY A O 1
ATOM 1346 N N . THR A 1 184 ? 35.379 6.974 36.400 1.00 26.75 184 THR A N 1
ATOM 1347 C CA . THR A 1 184 ? 36.060 8.300 36.399 1.00 26.75 184 THR A CA 1
ATOM 1348 C C . THR A 1 184 ? 36.352 9.135 35.122 1.00 26.75 184 THR A C 1
ATOM 1350 O O . THR A 1 184 ? 37.167 8.765 34.290 1.00 26.75 184 THR A O 1
ATOM 1353 N N . ALA A 1 185 ? 35.910 10.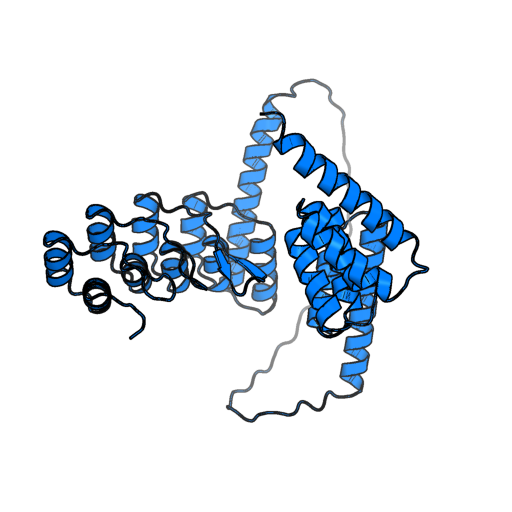407 35.213 1.00 26.25 185 ALA A N 1
ATOM 1354 C CA . ALA A 1 185 ? 36.654 11.675 35.003 1.00 26.25 185 ALA A CA 1
ATOM 1355 C C . ALA A 1 185 ? 36.715 12.394 33.620 1.00 26.25 185 ALA A C 1
ATOM 1357 O O . ALA A 1 185 ? 37.355 11.941 32.685 1.00 26.25 185 ALA A O 1
ATOM 1358 N N . ARG A 1 186 ? 36.117 13.613 33.608 1.00 25.81 186 ARG A N 1
ATOM 1359 C CA . ARG A 1 186 ? 36.589 14.960 33.142 1.00 25.81 186 ARG A CA 1
ATOM 1360 C C . ARG A 1 186 ? 37.640 15.006 32.000 1.00 25.81 186 ARG A C 1
ATOM 1362 O O . ARG A 1 186 ? 38.684 14.393 32.121 1.00 25.81 186 ARG A O 1
ATOM 1369 N N . ARG A 1 187 ? 37.570 15.899 30.993 1.00 27.91 187 ARG A N 1
ATOM 1370 C CA . ARG A 1 187 ? 37.561 17.383 31.095 1.00 27.91 187 ARG A CA 1
ATOM 1371 C C . ARG A 1 187 ? 37.435 18.048 29.693 1.00 27.91 187 ARG A C 1
ATOM 1373 O O . ARG A 1 187 ? 38.083 17.599 28.765 1.00 27.91 187 ARG A O 1
ATOM 1380 N N . SER A 1 188 ? 36.711 19.176 29.626 1.00 27.19 188 SER A N 1
ATOM 1381 C CA . SER A 1 188 ? 37.008 20.457 28.928 1.00 27.19 188 SER A CA 1
ATOM 1382 C C . SER A 1 188 ? 37.616 20.497 27.508 1.00 27.19 188 SER A C 1
ATOM 1384 O O . SER A 1 188 ? 38.774 20.148 27.322 1.00 27.19 188 SER A O 1
ATOM 1386 N N . GLY A 1 189 ? 36.958 21.234 26.600 1.00 27.89 189 GLY A N 1
ATOM 1387 C CA . GLY A 1 189 ? 37.599 21.839 25.423 1.00 27.89 189 GLY A CA 1
ATOM 1388 C C . GLY A 1 189 ? 36.690 22.816 24.670 1.00 27.89 189 GLY A C 1
ATOM 1389 O O . GLY A 1 189 ? 35.746 22.404 24.016 1.00 27.89 189 GLY A O 1
ATOM 1390 N N . ARG A 1 190 ? 36.967 24.118 24.804 1.00 28.66 190 ARG A N 1
ATOM 1391 C CA . ARG A 1 190 ? 36.294 25.266 24.164 1.00 28.66 190 ARG A CA 1
ATOM 1392 C C . ARG A 1 190 ? 36.546 25.327 22.648 1.00 28.66 190 ARG A C 1
ATOM 1394 O O . ARG A 1 190 ? 37.653 25.030 22.219 1.00 28.66 190 ARG A O 1
ATOM 1401 N N . GLY A 1 191 ? 35.619 25.923 21.893 1.00 28.22 191 GLY A N 1
ATOM 1402 C CA . GLY A 1 191 ? 35.881 26.458 20.550 1.00 28.22 191 GLY A CA 1
ATOM 1403 C C . GLY A 1 191 ? 34.757 27.378 20.067 1.00 28.22 191 GLY A C 1
ATOM 1404 O O . GLY A 1 191 ? 33.610 26.965 20.020 1.00 28.22 191 GLY A O 1
ATOM 1405 N N . ARG A 1 192 ? 35.088 28.645 19.793 1.00 28.50 192 ARG A N 1
ATOM 1406 C CA . ARG A 1 192 ? 34.204 29.756 19.386 1.00 28.50 192 ARG A CA 1
ATOM 1407 C C . ARG A 1 192 ? 34.152 29.899 17.856 1.00 28.50 192 ARG A C 1
ATOM 1409 O O . ARG A 1 192 ? 35.159 29.633 17.214 1.00 28.50 192 ARG A O 1
ATOM 1416 N N . GLY A 1 193 ? 33.093 30.529 17.338 1.00 27.16 193 GLY A N 1
ATOM 1417 C CA . GLY A 1 193 ? 33.089 31.254 16.050 1.00 27.16 193 GLY A CA 1
ATOM 1418 C C . GLY A 1 193 ? 31.692 31.297 15.424 1.00 27.16 193 GLY A C 1
ATOM 1419 O O . GLY A 1 193 ? 31.264 30.294 14.886 1.00 27.16 193 GLY A O 1
ATOM 1420 N N . ARG A 1 194 ? 30.867 32.307 15.736 1.00 29.14 194 ARG A N 1
ATOM 1421 C CA . ARG A 1 194 ? 30.600 33.538 14.949 1.00 29.14 194 ARG A CA 1
ATOM 1422 C C . ARG A 1 194 ? 29.815 33.281 13.654 1.00 29.14 194 ARG A C 1
ATOM 1424 O O . ARG A 1 194 ? 30.409 32.989 12.628 1.00 29.14 194 ARG A O 1
ATOM 1431 N N . ASP A 1 195 ? 28.511 33.522 13.750 1.00 26.86 195 ASP A N 1
ATOM 1432 C CA . ASP A 1 195 ? 27.562 33.671 12.646 1.00 26.86 195 ASP A CA 1
ATOM 1433 C C . ASP A 1 195 ? 27.294 35.170 12.405 1.00 26.86 195 ASP A C 1
ATOM 1435 O O . ASP A 1 195 ? 27.166 35.941 13.364 1.00 26.86 195 ASP A O 1
ATOM 1439 N N . GLN A 1 196 ? 27.225 35.588 11.139 1.00 30.78 196 GLN A N 1
ATOM 1440 C CA . GLN A 1 196 ? 26.681 36.882 10.707 1.00 30.78 196 GLN A CA 1
ATOM 1441 C C . GLN A 1 196 ? 25.483 36.624 9.789 1.00 30.78 196 GLN A C 1
ATOM 1443 O O . GLN A 1 196 ? 25.528 35.750 8.933 1.00 30.78 196 GLN A O 1
ATOM 1448 N N . GLY A 1 197 ? 24.416 37.385 10.033 1.00 26.75 197 GLY A N 1
ATOM 1449 C CA . GLY A 1 197 ? 23.060 37.177 9.531 1.00 26.75 197 GLY A CA 1
ATOM 1450 C C . GLY A 1 197 ? 22.735 37.694 8.110 1.00 26.75 197 GLY A C 1
ATOM 1451 O O . GLY A 1 197 ? 23.632 37.856 7.286 1.00 26.75 197 GLY A O 1
ATOM 1452 N N . PRO A 1 198 ? 21.438 37.938 7.808 1.00 38.69 198 PRO A N 1
ATOM 1453 C CA . PRO A 1 198 ? 20.794 37.482 6.569 1.00 38.69 198 PRO A CA 1
ATOM 1454 C C . PRO A 1 198 ? 20.322 38.619 5.641 1.00 38.69 198 PRO A C 1
ATOM 1456 O O . PRO A 1 198 ? 20.292 39.781 6.052 1.00 38.69 198 PRO A O 1
ATOM 1459 N N . ARG A 1 199 ? 19.853 38.284 4.424 1.00 25.91 199 ARG A N 1
ATOM 1460 C CA . ARG A 1 199 ? 18.976 39.158 3.614 1.00 25.91 199 ARG A CA 1
ATOM 1461 C C . ARG A 1 199 ? 17.902 38.393 2.812 1.00 25.91 199 ARG A C 1
ATOM 1463 O O . ARG A 1 199 ? 18.209 37.519 2.014 1.00 25.91 199 ARG A O 1
ATOM 1470 N N . GLN A 1 200 ? 16.664 38.808 3.093 1.00 26.16 200 GLN A N 1
ATOM 1471 C CA . GLN A 1 200 ? 15.369 38.755 2.379 1.00 26.16 200 GLN A CA 1
ATOM 1472 C C . GLN A 1 200 ? 15.469 39.287 0.927 1.00 26.16 200 GLN A C 1
ATOM 1474 O O . GLN A 1 200 ? 16.461 39.945 0.628 1.00 26.16 200 GLN A O 1
ATOM 1479 N N . GLN A 1 201 ? 14.529 39.200 -0.026 1.00 25.59 201 GLN A N 1
ATOM 1480 C CA . GLN A 1 201 ? 13.154 38.697 -0.267 1.00 25.59 201 GLN A CA 1
ATOM 1481 C C . GLN A 1 201 ? 12.889 39.036 -1.761 1.00 25.59 201 GLN A C 1
ATOM 1483 O O . GLN A 1 201 ? 13.408 40.064 -2.189 1.00 25.59 201 GLN A O 1
ATOM 1488 N N . GLN A 1 202 ? 12.054 38.294 -2.509 1.00 25.62 202 GLN A N 1
ATOM 1489 C CA . GLN A 1 202 ? 10.917 38.874 -3.268 1.00 25.62 202 GLN A CA 1
ATOM 1490 C C . GLN A 1 202 ? 10.049 37.797 -3.953 1.00 25.62 202 GLN A C 1
ATOM 1492 O O . GLN A 1 202 ? 10.550 36.988 -4.728 1.00 25.62 202 GLN A O 1
ATOM 1497 N N . GLU A 1 203 ? 8.742 37.849 -3.695 1.00 25.31 203 GLU A N 1
ATOM 1498 C CA . GLU A 1 203 ? 7.661 37.131 -4.389 1.00 25.31 203 GLU A CA 1
ATOM 1499 C C . GLU A 1 203 ? 7.012 38.035 -5.453 1.00 25.31 203 GLU A C 1
ATOM 1501 O O . GLU A 1 203 ? 6.903 39.240 -5.214 1.00 25.31 203 GLU A O 1
ATOM 1506 N N . GLN A 1 204 ? 6.496 37.463 -6.555 1.00 25.58 204 GLN A N 1
ATOM 1507 C CA . GLN A 1 204 ? 5.382 38.012 -7.356 1.00 25.58 204 GLN A CA 1
ATOM 1508 C C . GLN A 1 204 ? 4.529 36.893 -8.007 1.00 25.58 204 GLN A C 1
ATOM 1510 O O . GLN A 1 204 ? 5.005 35.790 -8.252 1.00 25.58 204 GLN A O 1
ATOM 1515 N N . HIS A 1 205 ? 3.250 37.217 -8.234 1.00 25.56 205 HIS A N 1
ATOM 1516 C CA . HIS A 1 205 ? 2.062 36.368 -8.433 1.00 25.56 205 HIS A CA 1
ATOM 1517 C C . HIS A 1 205 ? 1.824 35.730 -9.833 1.00 25.56 205 HIS A C 1
ATOM 1519 O O . HIS A 1 205 ? 2.033 36.368 -10.856 1.00 25.56 205 HIS A O 1
ATOM 1525 N N . VAL A 1 206 ? 1.258 34.507 -9.803 1.00 30.31 206 VAL A N 1
ATOM 1526 C CA . VAL A 1 206 ? 0.145 33.850 -10.564 1.00 30.31 206 VAL A CA 1
ATOM 1527 C C . VAL A 1 206 ? -0.245 34.296 -11.998 1.00 30.31 206 VAL A C 1
ATOM 1529 O O . VAL A 1 206 ? -0.717 35.414 -12.175 1.00 30.31 206 VAL A O 1
ATOM 1532 N N . ALA A 1 207 ? -0.294 33.336 -12.949 1.00 24.27 207 ALA A N 1
ATOM 1533 C CA . ALA A 1 207 ? -1.392 33.119 -13.928 1.00 24.27 207 ALA A CA 1
ATOM 1534 C C . ALA A 1 207 ? -1.277 31.758 -14.675 1.00 24.27 207 ALA A C 1
ATOM 1536 O O . ALA A 1 207 ? -0.185 31.228 -14.842 1.00 24.27 207 ALA A O 1
ATOM 1537 N N . CYS A 1 208 ? -2.424 31.197 -15.085 1.00 22.06 208 CYS A N 1
ATOM 1538 C CA . CYS A 1 208 ? -2.652 29.842 -15.618 1.00 22.06 208 CYS A CA 1
ATOM 1539 C C . CYS A 1 208 ? -2.171 29.573 -17.063 1.00 22.06 208 CYS A C 1
ATOM 1541 O O . CYS A 1 208 ? -2.351 30.419 -17.930 1.00 22.06 208 CYS A O 1
ATOM 1543 N N . GLY A 1 209 ? -1.762 28.317 -17.306 1.00 35.88 209 GLY A N 1
ATOM 1544 C CA . GLY A 1 209 ? -2.198 27.469 -18.430 1.00 35.88 209 GLY A CA 1
ATOM 1545 C C . GLY A 1 209 ? -1.706 27.771 -19.849 1.00 35.88 209 GLY A C 1
ATOM 1546 O O . GLY A 1 209 ? -2.452 28.359 -20.617 1.00 35.88 209 GLY A O 1
ATOM 1547 N N . GLU A 1 210 ? -0.556 27.205 -20.226 1.00 25.42 210 GLU A N 1
ATOM 1548 C CA . GLU A 1 210 ? -0.203 26.804 -21.601 1.00 25.42 210 GLU A CA 1
ATOM 1549 C C . GLU A 1 210 ? 0.660 25.527 -21.520 1.00 25.42 210 GLU A C 1
ATOM 1551 O O . GLU A 1 210 ? 1.494 25.404 -20.620 1.00 25.42 210 GLU A O 1
ATOM 1556 N N . GLU A 1 211 ? 0.448 24.552 -22.412 1.00 35.78 211 GLU A N 1
ATOM 1557 C CA . GLU A 1 211 ? 1.351 23.403 -22.577 1.00 35.78 211 GLU A CA 1
ATOM 1558 C C . GLU A 1 211 ? 2.717 23.921 -23.041 1.00 35.78 211 GLU A C 1
ATOM 1560 O O . GLU A 1 211 ? 2.925 24.239 -24.212 1.00 35.78 211 GLU A O 1
ATOM 1565 N N . VAL A 1 212 ? 3.652 24.057 -22.099 1.00 24.50 212 VAL A N 1
ATOM 1566 C CA . VAL A 1 212 ? 5.017 24.481 -22.398 1.00 24.50 212 VAL A CA 1
ATOM 1567 C C . VAL A 1 212 ? 5.814 23.252 -22.807 1.00 24.50 212 VAL A C 1
ATOM 1569 O O . VAL A 1 212 ? 6.172 22.419 -21.976 1.00 24.50 212 VAL A O 1
ATOM 1572 N N . GLU A 1 213 ? 6.142 23.160 -24.091 1.00 30.12 213 GLU A N 1
ATOM 1573 C CA . GLU A 1 213 ? 7.251 22.334 -24.554 1.00 30.12 213 GLU A CA 1
ATOM 1574 C C . GLU A 1 213 ? 8.529 22.895 -23.901 1.00 30.12 213 GLU A C 1
ATOM 1576 O O . GLU A 1 213 ? 9.083 23.917 -24.322 1.00 30.12 213 GLU A O 1
ATOM 1581 N N . VAL A 1 214 ? 8.934 22.297 -22.774 1.00 34.69 214 VAL A N 1
ATOM 1582 C CA . VAL A 1 214 ? 10.059 22.771 -21.965 1.00 34.69 214 VAL A CA 1
ATOM 1583 C C . VAL A 1 214 ? 11.337 22.578 -22.772 1.00 34.69 214 VAL A C 1
ATOM 1585 O O . VAL A 1 214 ? 11.940 21.507 -22.785 1.00 34.69 214 VAL A O 1
ATOM 1588 N N . LYS A 1 215 ? 11.781 23.636 -23.454 1.00 35.88 215 LYS A N 1
ATOM 1589 C CA . LYS A 1 215 ? 13.147 23.724 -23.974 1.00 35.88 215 LYS A CA 1
ATOM 1590 C C . LYS A 1 215 ? 14.095 23.781 -22.782 1.00 35.88 215 LYS A C 1
ATOM 1592 O O . LYS A 1 215 ? 14.389 24.858 -22.267 1.00 35.88 215 LYS A O 1
ATOM 1597 N N . VAL A 1 216 ? 14.535 22.607 -22.331 1.00 43.09 216 VAL A N 1
ATOM 1598 C CA . VAL A 1 216 ? 15.528 22.467 -21.265 1.00 43.09 216 VAL A CA 1
ATOM 1599 C C . VAL A 1 216 ? 16.783 23.220 -21.694 1.00 43.09 216 VAL A C 1
ATOM 1601 O O . VAL A 1 216 ? 17.352 22.982 -22.760 1.00 43.09 216 VAL A O 1
ATOM 1604 N N . ASN A 1 217 ? 17.186 24.190 -20.881 1.00 42.91 217 ASN A N 1
ATOM 1605 C CA . ASN A 1 217 ? 18.366 24.996 -21.133 1.00 42.91 217 ASN A CA 1
ATOM 1606 C C . ASN A 1 217 ? 19.605 24.074 -21.081 1.00 42.91 217 ASN A C 1
ATOM 1608 O O . ASN A 1 217 ? 19.765 23.345 -20.101 1.00 42.91 217 ASN A O 1
ATOM 1612 N N . PRO A 1 218 ? 20.533 24.108 -22.053 1.00 47.53 218 PRO A N 1
ATOM 1613 C CA . PRO A 1 218 ? 21.694 23.206 -22.073 1.00 47.53 218 PRO A CA 1
ATOM 1614 C C . PRO A 1 218 ? 22.584 23.294 -20.820 1.00 47.53 218 PRO A C 1
ATOM 1616 O O . PRO A 1 218 ? 23.301 22.355 -20.479 1.00 47.53 218 PRO A O 1
ATOM 1619 N N . LYS A 1 219 ? 22.551 24.433 -20.112 1.00 47.91 219 LYS A N 1
ATOM 1620 C CA . LYS A 1 219 ? 23.237 24.614 -18.822 1.00 47.91 219 LYS A CA 1
ATOM 1621 C C . LYS A 1 219 ? 22.581 23.824 -17.688 1.00 47.91 219 LYS A C 1
ATOM 1623 O O . LYS A 1 219 ? 23.308 23.284 -16.857 1.00 47.91 219 LYS A O 1
ATOM 1628 N N . ASP A 1 220 ? 21.256 23.733 -17.698 1.00 56.62 220 ASP A N 1
ATOM 1629 C CA . ASP A 1 220 ? 20.475 23.007 -16.698 1.00 56.62 220 ASP A CA 1
ATOM 1630 C C . ASP A 1 220 ? 20.591 21.500 -16.956 1.00 56.62 220 ASP A C 1
ATOM 1632 O O . ASP A 1 220 ? 20.875 20.747 -16.035 1.00 56.62 220 ASP A O 1
ATOM 1636 N N . GLU A 1 221 ? 20.587 21.068 -18.223 1.00 58.06 221 GLU A N 1
ATOM 1637 C CA . GLU A 1 221 ? 20.843 19.668 -18.600 1.00 58.06 221 GLU A CA 1
ATOM 1638 C C . GLU A 1 221 ? 22.233 19.178 -18.136 1.00 58.06 221 GLU A C 1
ATOM 1640 O O . GLU A 1 221 ? 22.398 18.058 -17.641 1.00 58.06 221 GLU A O 1
ATOM 1645 N N . HIS A 1 222 ? 23.260 20.026 -18.251 1.00 61.59 222 HIS A N 1
ATOM 1646 C CA . HIS A 1 222 ? 24.599 19.717 -17.746 1.00 61.59 222 HIS A CA 1
ATOM 1647 C C . HIS A 1 222 ? 24.689 19.712 -16.215 1.00 61.59 222 HIS A C 1
ATOM 1649 O O . HIS A 1 222 ? 25.489 18.944 -15.671 1.00 61.59 222 HIS A O 1
ATOM 1655 N N . ALA A 1 223 ? 23.912 20.547 -15.523 1.00 60.50 223 ALA A N 1
ATOM 1656 C CA . ALA A 1 223 ? 23.823 20.533 -14.066 1.00 60.50 223 ALA A CA 1
ATOM 1657 C C .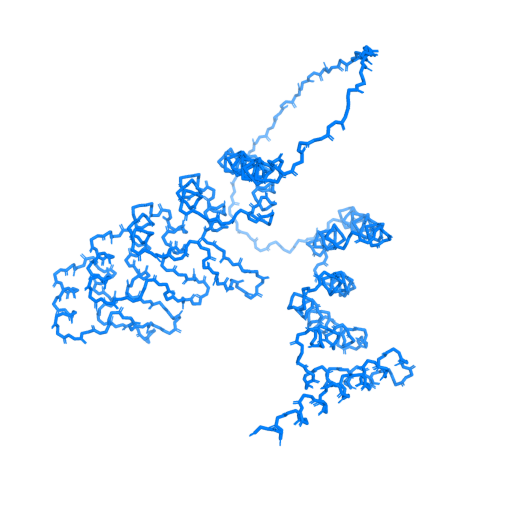 ALA A 1 223 ? 23.133 19.248 -13.578 1.00 60.50 223 ALA A C 1
ATOM 1659 O O . ALA A 1 223 ? 23.725 18.516 -12.785 1.00 60.50 223 ALA A O 1
ATOM 1660 N N . THR A 1 224 ? 21.992 18.885 -14.170 1.00 75.62 224 THR A N 1
ATOM 1661 C CA . THR A 1 224 ? 21.248 17.653 -13.863 1.00 75.62 224 THR A CA 1
ATOM 1662 C C . THR A 1 224 ? 22.092 16.401 -14.111 1.00 75.62 224 THR A C 1
ATOM 1664 O O . THR A 1 224 ? 22.165 15.512 -13.265 1.00 75.62 224 THR A O 1
ATOM 1667 N N . LYS A 1 225 ? 22.848 16.341 -15.217 1.00 81.31 225 LYS A N 1
ATOM 1668 C CA . LYS A 1 225 ? 23.778 15.223 -15.480 1.00 81.31 225 LYS A CA 1
ATOM 1669 C C . LYS A 1 225 ? 24.887 15.104 -14.428 1.00 81.31 225 LYS A C 1
ATOM 1671 O O . LYS A 1 225 ? 25.285 13.991 -14.080 1.00 81.31 225 LYS A O 1
ATOM 1676 N N . ARG A 1 226 ? 25.405 16.229 -13.916 1.00 83.38 226 ARG A N 1
ATOM 1677 C CA . ARG A 1 226 ? 26.410 16.228 -12.835 1.00 83.38 226 ARG A CA 1
ATOM 1678 C C . ARG A 1 226 ? 25.809 15.763 -11.513 1.00 83.38 226 ARG A C 1
ATOM 1680 O O . ARG A 1 226 ? 26.460 14.995 -10.810 1.00 83.38 226 ARG A O 1
ATOM 1687 N N . GLU A 1 227 ? 24.593 16.190 -11.202 1.00 83.81 227 GLU A N 1
ATOM 1688 C CA . GLU A 1 227 ? 23.861 15.776 -10.002 1.00 83.81 227 GLU A CA 1
ATOM 1689 C C . GLU A 1 227 ? 23.578 14.271 -10.019 1.00 83.81 227 GLU A C 1
ATOM 1691 O O . GLU A 1 227 ? 23.959 13.570 -9.083 1.00 83.81 227 GLU A O 1
ATOM 1696 N N . ILE A 1 228 ? 23.059 13.731 -11.127 1.00 84.56 228 ILE A N 1
ATOM 1697 C CA . ILE A 1 228 ? 22.856 12.283 -11.299 1.00 84.56 228 ILE A CA 1
ATOM 1698 C C . ILE A 1 228 ? 24.170 11.516 -11.102 1.00 84.56 228 ILE A C 1
ATOM 1700 O O . ILE A 1 228 ? 24.199 10.484 -10.428 1.00 84.56 228 ILE A O 1
ATOM 1704 N N . ALA A 1 229 ? 25.282 12.009 -11.656 1.00 89.06 229 ALA A N 1
ATOM 1705 C CA . ALA A 1 229 ? 26.586 11.371 -11.485 1.00 89.06 229 ALA A CA 1
ATOM 1706 C C . ALA A 1 229 ? 27.049 11.363 -10.015 1.00 89.06 229 ALA A C 1
ATOM 1708 O O . ALA A 1 229 ? 27.604 10.363 -9.549 1.00 89.06 229 ALA A O 1
ATOM 1709 N N . GLN A 1 230 ? 26.794 12.440 -9.268 1.00 88.38 230 GLN A N 1
ATOM 1710 C CA . GLN A 1 230 ? 27.082 12.504 -7.833 1.00 88.38 230 GLN A CA 1
ATOM 1711 C C . GLN A 1 230 ? 26.203 11.536 -7.037 1.00 88.38 230 GLN A C 1
ATOM 1713 O O . GLN A 1 230 ? 26.728 10.798 -6.204 1.00 88.38 230 GLN A O 1
ATOM 1718 N N . LEU A 1 231 ? 24.902 11.475 -7.331 1.00 83.44 231 LEU A N 1
ATOM 1719 C CA . LEU A 1 231 ? 23.965 10.541 -6.699 1.00 83.44 231 LEU A CA 1
ATOM 1720 C C . LEU A 1 231 ? 24.389 9.086 -6.944 1.00 83.44 231 LEU A C 1
ATOM 1722 O O . LEU A 1 231 ? 24.519 8.313 -5.996 1.00 83.44 231 LEU A O 1
ATOM 1726 N N . LYS A 1 232 ? 24.727 8.732 -8.193 1.00 90.88 232 LYS A N 1
ATOM 1727 C CA . LYS A 1 232 ? 25.280 7.413 -8.545 1.00 90.88 232 LYS A CA 1
ATOM 1728 C C . LYS A 1 232 ? 26.576 7.116 -7.781 1.00 90.88 232 LYS A C 1
ATOM 1730 O O . LYS A 1 232 ? 26.743 6.008 -7.280 1.00 90.88 232 LYS A O 1
ATOM 1735 N N . SER A 1 233 ? 27.482 8.090 -7.659 1.00 89.94 233 SER A N 1
ATOM 1736 C CA . SER A 1 233 ? 28.734 7.928 -6.903 1.00 89.94 233 SER A CA 1
ATOM 1737 C C . SER A 1 233 ? 28.482 7.659 -5.416 1.00 89.94 233 SER A C 1
ATOM 1739 O O . SER A 1 233 ? 29.095 6.759 -4.840 1.00 89.94 233 SER A O 1
ATOM 1741 N N . SER A 1 234 ? 27.555 8.395 -4.800 1.00 88.00 234 SER A N 1
ATOM 1742 C CA . SER A 1 234 ? 27.143 8.181 -3.409 1.00 88.00 234 SER A CA 1
ATOM 1743 C C . SER A 1 234 ? 26.490 6.813 -3.210 1.00 88.00 234 SER A C 1
ATOM 1745 O O . SER A 1 234 ? 26.803 6.127 -2.237 1.00 88.00 234 SER A O 1
ATOM 1747 N N . ALA A 1 235 ? 25.661 6.371 -4.162 1.00 82.62 235 ALA A N 1
ATOM 1748 C CA . ALA A 1 235 ? 25.057 5.042 -4.141 1.00 82.62 235 ALA A CA 1
ATOM 1749 C C . ALA A 1 235 ? 26.115 3.929 -4.161 1.00 82.62 235 ALA A C 1
ATOM 1751 O O . ALA A 1 235 ? 26.044 2.993 -3.370 1.00 82.62 235 ALA A O 1
ATOM 1752 N N . ILE A 1 236 ? 27.136 4.056 -5.015 1.00 90.56 236 ILE A N 1
ATOM 1753 C CA . ILE A 1 236 ? 28.227 3.075 -5.114 1.00 90.56 236 ILE A CA 1
ATOM 1754 C C . ILE A 1 236 ? 29.004 2.985 -3.795 1.00 90.56 236 ILE A C 1
ATOM 1756 O O . ILE A 1 236 ? 29.208 1.885 -3.287 1.00 90.56 236 ILE A O 1
ATOM 1760 N N . LYS A 1 237 ? 29.360 4.122 -3.182 1.00 91.25 237 LYS A N 1
ATOM 1761 C CA . LYS A 1 237 ? 30.043 4.143 -1.872 1.00 91.25 237 LYS A CA 1
ATOM 1762 C C . LYS A 1 237 ? 29.205 3.497 -0.763 1.00 91.25 237 LYS A C 1
ATOM 1764 O O . LYS A 1 237 ? 29.739 2.815 0.115 1.00 91.25 237 LYS A O 1
ATOM 1769 N N . ALA A 1 238 ? 27.888 3.698 -0.799 1.00 77.69 238 ALA A N 1
ATOM 1770 C CA . ALA A 1 238 ? 26.969 3.052 0.131 1.00 77.69 238 ALA A CA 1
ATOM 1771 C C . ALA A 1 238 ? 26.933 1.525 -0.086 1.00 77.69 238 ALA A C 1
ATOM 1773 O O . ALA A 1 238 ? 27.051 0.771 0.879 1.00 77.69 238 ALA A O 1
ATOM 1774 N N . ILE A 1 239 ? 26.897 1.058 -1.342 1.00 88.06 239 ILE A N 1
ATOM 1775 C CA . ILE A 1 239 ? 26.988 -0.374 -1.688 1.00 88.06 239 ILE A CA 1
ATOM 1776 C C . ILE A 1 239 ? 28.297 -0.995 -1.189 1.00 88.06 239 ILE A C 1
ATOM 1778 O O . ILE A 1 239 ? 28.269 -2.088 -0.623 1.00 88.06 239 ILE A O 1
ATOM 1782 N N . GLU A 1 240 ? 29.431 -0.311 -1.365 1.00 93.38 240 GLU A N 1
ATOM 1783 C CA . GLU A 1 240 ? 30.742 -0.761 -0.863 1.00 93.38 240 GLU A CA 1
ATOM 1784 C C . GLU A 1 240 ? 30.730 -0.955 0.660 1.00 93.38 240 GLU A C 1
ATOM 1786 O O . GLU A 1 240 ? 31.340 -1.888 1.183 1.00 93.38 240 GLU A O 1
ATOM 1791 N N . SER A 1 241 ? 29.959 -0.124 1.362 1.00 89.31 241 SER A N 1
ATOM 1792 C CA . SER A 1 241 ? 29.757 -0.199 2.812 1.00 89.31 241 SER A CA 1
ATOM 1793 C C . SER A 1 241 ? 28.635 -1.166 3.228 1.00 89.31 241 SER A C 1
ATOM 1795 O O . SER A 1 241 ? 28.325 -1.261 4.413 1.00 89.31 241 SER A O 1
ATOM 1797 N N . LYS A 1 242 ? 28.027 -1.894 2.275 1.00 86.44 242 LYS A N 1
ATOM 1798 C CA . LYS A 1 242 ? 26.829 -2.746 2.450 1.00 86.44 242 LYS A CA 1
ATOM 1799 C C . LYS A 1 242 ? 25.598 -2.004 2.990 1.00 86.44 242 LYS A C 1
ATOM 1801 O O . LYS A 1 242 ? 24.660 -2.632 3.477 1.00 86.44 242 LYS A O 1
ATOM 1806 N N . ASP A 1 243 ? 25.577 -0.682 2.866 1.00 82.19 243 ASP A N 1
ATOM 1807 C CA . ASP A 1 243 ? 24.428 0.157 3.183 1.00 82.19 243 ASP A CA 1
ATOM 1808 C C . ASP A 1 243 ? 23.494 0.233 1.965 1.00 82.19 243 ASP A C 1
ATOM 1810 O O . ASP A 1 243 ? 23.445 1.211 1.213 1.00 82.19 243 ASP A O 1
ATOM 1814 N N . TYR A 1 244 ? 22.778 -0.868 1.733 1.00 79.25 244 TYR A N 1
ATOM 1815 C CA . TYR A 1 244 ? 21.855 -0.998 0.604 1.00 79.25 244 TYR A CA 1
ATOM 1816 C C . TYR A 1 244 ? 20.631 -0.083 0.728 1.00 79.25 244 TYR A C 1
ATOM 1818 O O . TYR A 1 244 ? 20.050 0.289 -0.293 1.00 79.25 244 TYR A O 1
ATOM 1826 N N . PHE A 1 245 ? 20.274 0.321 1.951 1.00 77.81 245 PHE A N 1
ATOM 1827 C CA . PHE A 1 245 ? 19.187 1.263 2.195 1.00 77.81 245 PHE A CA 1
ATOM 1828 C C . PHE A 1 245 ? 19.553 2.643 1.645 1.00 77.81 245 PHE A C 1
ATOM 1830 O O . PHE A 1 245 ? 18.881 3.138 0.739 1.00 77.81 245 PHE A O 1
ATOM 1837 N N . SER A 1 246 ? 20.682 3.215 2.079 1.00 71.81 246 SER A N 1
ATOM 1838 C CA . SER A 1 246 ? 21.134 4.510 1.558 1.00 71.81 246 SER A CA 1
ATOM 1839 C C . SER A 1 246 ? 21.384 4.455 0.052 1.00 71.81 246 SER A C 1
ATOM 1841 O O . SER A 1 246 ? 21.019 5.382 -0.668 1.00 71.81 246 SER A O 1
ATOM 1843 N N . ALA A 1 247 ? 21.955 3.357 -0.460 1.00 75.12 247 ALA A N 1
ATOM 1844 C CA . ALA A 1 247 ? 22.141 3.173 -1.899 1.00 75.12 247 ALA A CA 1
ATOM 1845 C C . ALA A 1 247 ? 20.817 3.227 -2.680 1.00 75.12 247 ALA A C 1
ATOM 1847 O O . ALA A 1 247 ? 20.750 3.864 -3.730 1.00 75.12 247 ALA A O 1
ATOM 1848 N N . THR A 1 248 ? 19.763 2.597 -2.155 1.00 79.94 248 THR A N 1
ATOM 1849 C CA . THR A 1 248 ? 18.412 2.637 -2.733 1.00 79.94 248 THR A CA 1
ATOM 1850 C C . THR A 1 248 ? 17.884 4.067 -2.786 1.00 79.94 248 THR A C 1
ATOM 1852 O O . THR A 1 248 ? 17.388 4.484 -3.830 1.00 79.94 248 THR A O 1
ATOM 1855 N N . MET A 1 249 ? 18.069 4.847 -1.718 1.00 74.12 249 MET A N 1
ATOM 1856 C CA . MET A 1 249 ? 17.640 6.249 -1.667 1.00 74.12 249 MET A CA 1
ATOM 1857 C C . MET A 1 249 ? 18.375 7.130 -2.675 1.00 74.12 249 MET A C 1
ATOM 1859 O O . MET A 1 249 ? 17.755 7.937 -3.369 1.00 74.12 249 MET A O 1
ATOM 1863 N N . TRP A 1 250 ? 19.688 6.948 -2.815 1.00 75.62 250 TRP A N 1
ATOM 1864 C CA . TRP A 1 250 ? 20.468 7.667 -3.821 1.00 75.62 250 TRP A CA 1
ATOM 1865 C C . TRP A 1 250 ? 20.017 7.341 -5.247 1.00 75.62 250 TRP A C 1
ATOM 1867 O O . TRP A 1 250 ? 19.935 8.247 -6.076 1.00 75.62 250 TRP A O 1
ATOM 1877 N N . TYR A 1 251 ? 19.684 6.078 -5.535 1.00 83.38 251 TYR A N 1
ATOM 1878 C CA . TYR A 1 251 ? 19.135 5.712 -6.840 1.00 83.38 251 TYR A CA 1
ATOM 1879 C C . TYR A 1 251 ? 17.716 6.231 -7.058 1.00 83.38 251 TYR A C 1
ATOM 1881 O O . TYR A 1 251 ? 17.429 6.661 -8.167 1.00 83.38 251 TYR A O 1
ATOM 1889 N N . THR A 1 252 ? 16.857 6.258 -6.037 1.00 79.00 252 THR A N 1
ATOM 1890 C CA . THR A 1 252 ? 15.523 6.871 -6.144 1.00 79.00 252 THR A CA 1
ATOM 1891 C C . THR A 1 252 ? 15.623 8.339 -6.542 1.00 79.00 252 THR A C 1
ATOM 1893 O O . THR A 1 252 ? 15.019 8.729 -7.533 1.00 79.00 252 THR A O 1
ATOM 1896 N N . LYS A 1 253 ? 16.483 9.115 -5.874 1.00 75.50 253 LYS A N 1
ATOM 1897 C CA . LYS A 1 253 ? 16.730 10.515 -6.255 1.00 75.50 253 LYS A CA 1
ATOM 1898 C C . LYS A 1 253 ? 17.273 10.637 -7.674 1.00 75.50 253 LYS A C 1
ATOM 1900 O O . LYS A 1 253 ? 16.870 11.508 -8.430 1.00 75.50 253 LYS A O 1
ATOM 1905 N N . ALA A 1 254 ? 18.185 9.750 -8.069 1.00 75.88 254 ALA A N 1
ATOM 1906 C CA . ALA A 1 254 ? 18.706 9.768 -9.430 1.00 75.88 254 ALA A CA 1
ATOM 1907 C C . ALA A 1 254 ? 17.612 9.474 -10.478 1.00 75.88 254 ALA A C 1
ATOM 1909 O O . ALA A 1 254 ? 17.662 10.050 -11.559 1.00 75.88 254 ALA A O 1
ATOM 1910 N N . ILE A 1 255 ? 16.638 8.614 -10.156 1.00 82.94 255 ILE A N 1
ATOM 1911 C CA . ILE A 1 255 ? 15.490 8.278 -11.017 1.00 82.94 255 ILE A CA 1
ATOM 1912 C C . ILE A 1 255 ? 14.530 9.461 -11.139 1.00 82.94 255 ILE A C 1
ATOM 1914 O O . ILE A 1 255 ? 14.016 9.702 -12.223 1.00 82.94 255 ILE A O 1
ATOM 1918 N N . GLU A 1 256 ? 14.314 10.231 -10.071 1.00 78.75 256 GLU A N 1
ATOM 1919 C CA . GLU A 1 256 ? 13.505 11.460 -10.130 1.00 78.75 256 GLU A CA 1
ATOM 1920 C C . GLU A 1 256 ? 14.075 12.468 -11.140 1.00 78.75 256 GLU A C 1
ATOM 1922 O O . GLU A 1 256 ? 13.323 13.156 -11.827 1.00 78.75 256 GLU A O 1
ATOM 1927 N N . HIS A 1 257 ? 15.405 12.525 -11.266 1.00 78.06 257 HIS A N 1
ATOM 1928 C CA . HIS A 1 257 ? 16.075 13.370 -12.255 1.00 78.06 257 HIS A CA 1
ATOM 1929 C C . HIS A 1 257 ? 16.106 12.767 -13.667 1.00 78.06 257 HIS A C 1
ATOM 1931 O O . HIS A 1 257 ? 16.081 13.518 -14.641 1.00 78.06 257 HIS A O 1
ATOM 1937 N N . ASP A 1 258 ? 16.201 11.441 -13.794 1.00 81.06 258 ASP A N 1
ATOM 1938 C CA . ASP A 1 258 ? 16.224 10.738 -15.082 1.00 81.06 258 ASP A CA 1
ATOM 1939 C C . ASP A 1 258 ? 15.434 9.419 -15.016 1.00 81.06 258 ASP A C 1
ATOM 1941 O O . ASP A 1 258 ? 16.012 8.339 -14.831 1.00 81.06 258 ASP A O 1
ATOM 1945 N N . PRO A 1 259 ? 14.099 9.483 -15.181 1.00 79.56 259 PRO A N 1
ATOM 1946 C CA . PRO A 1 259 ? 13.237 8.310 -15.069 1.00 79.56 259 PRO A CA 1
ATOM 1947 C C . PRO A 1 259 ? 13.375 7.347 -16.254 1.00 79.56 259 PRO A C 1
ATOM 1949 O O . PRO A 1 259 ? 12.829 6.250 -16.206 1.00 79.56 259 PRO A O 1
ATOM 1952 N N . ASN A 1 260 ? 14.113 7.727 -17.304 1.00 81.81 260 ASN A N 1
ATOM 1953 C CA . ASN A 1 260 ? 14.308 6.912 -18.502 1.00 81.81 260 ASN A CA 1
ATOM 1954 C C . ASN A 1 260 ? 15.643 6.142 -18.492 1.00 81.81 260 ASN A C 1
ATOM 1956 O O . ASN A 1 260 ? 15.925 5.369 -19.414 1.00 81.81 260 ASN A O 1
ATOM 1960 N N . ASP A 1 261 ? 16.483 6.314 -17.464 1.00 86.12 261 ASP A N 1
ATOM 1961 C CA . ASP A 1 261 ? 17.725 5.555 -17.327 1.00 86.12 261 ASP A CA 1
ATOM 1962 C C . ASP A 1 261 ? 17.480 4.197 -16.655 1.00 86.12 261 ASP A C 1
ATOM 1964 O O . ASP A 1 261 ? 17.577 4.026 -15.436 1.00 86.12 261 ASP A O 1
ATOM 1968 N N . ALA A 1 262 ? 17.269 3.176 -17.487 1.00 85.62 262 ALA A N 1
ATOM 1969 C CA . ALA A 1 262 ? 17.094 1.789 -17.056 1.00 85.62 262 ALA A CA 1
ATOM 1970 C C . ALA A 1 262 ? 18.218 1.262 -16.139 1.00 85.62 262 ALA A C 1
ATOM 1972 O O . ALA A 1 262 ? 18.001 0.318 -15.373 1.00 85.62 262 ALA A O 1
ATOM 1973 N N . THR A 1 263 ? 19.431 1.829 -16.189 1.00 93.12 263 THR A N 1
ATOM 1974 C CA . THR A 1 263 ? 20.536 1.376 -15.332 1.00 93.12 263 THR A CA 1
ATOM 1975 C C . THR A 1 263 ? 20.314 1.725 -13.864 1.00 93.12 263 THR A C 1
ATOM 1977 O O . THR A 1 263 ? 20.744 0.960 -12.995 1.00 93.12 263 THR A O 1
ATOM 1980 N N . LEU A 1 264 ? 19.607 2.823 -13.579 1.00 92.25 264 LEU A N 1
ATOM 1981 C CA . LEU A 1 264 ? 19.271 3.251 -12.224 1.00 92.25 264 LEU A CA 1
ATOM 1982 C C . LEU A 1 264 ? 18.334 2.258 -11.544 1.00 92.25 264 LEU A C 1
ATOM 1984 O O . LEU A 1 264 ? 18.658 1.750 -10.471 1.00 92.25 264 LEU A O 1
ATOM 1988 N N . PHE A 1 265 ? 17.245 1.902 -12.222 1.00 93.06 265 PHE A N 1
ATOM 1989 C CA . PHE A 1 265 ? 16.290 0.892 -11.769 1.00 93.06 265 PHE A CA 1
ATOM 1990 C C . PHE A 1 265 ? 16.973 -0.468 -11.578 1.00 93.06 265 PHE A C 1
ATOM 1992 O O . PHE A 1 265 ? 16.813 -1.111 -10.546 1.00 93.06 265 PHE A O 1
ATOM 1999 N N . SER A 1 266 ? 17.858 -0.878 -12.494 1.00 96.12 266 SER A N 1
ATOM 2000 C CA . SER A 1 266 ? 18.565 -2.166 -12.380 1.00 96.12 266 SER A CA 1
ATOM 2001 C C . SER A 1 266 ? 19.492 -2.206 -11.160 1.00 96.12 266 SER A C 1
ATOM 2003 O O . SER A 1 266 ? 19.698 -3.267 -10.558 1.00 96.12 266 SER A O 1
ATOM 2005 N N . ASN A 1 267 ? 20.111 -1.075 -10.818 1.00 96.19 267 ASN A N 1
ATOM 2006 C CA . ASN A 1 267 ? 20.987 -0.982 -9.655 1.00 96.19 267 ASN A CA 1
ATOM 2007 C C . ASN A 1 267 ? 20.182 -0.883 -8.354 1.00 96.19 267 ASN A C 1
ATOM 2009 O O . ASN A 1 267 ? 20.546 -1.540 -7.379 1.00 96.19 267 ASN A O 1
ATOM 2013 N N . ARG A 1 268 ? 19.060 -0.155 -8.353 1.00 96.56 268 ARG A N 1
ATOM 2014 C CA . ARG A 1 268 ? 18.138 -0.090 -7.214 1.00 96.56 268 ARG A CA 1
ATOM 2015 C C . ARG A 1 268 ? 17.482 -1.445 -6.929 1.00 96.56 268 ARG A C 1
ATOM 2017 O O . ARG A 1 268 ? 17.533 -1.898 -5.789 1.00 96.56 268 ARG A O 1
ATOM 2024 N N . SER A 1 269 ? 17.037 -2.160 -7.964 1.00 96.81 269 SER A N 1
ATOM 2025 C CA . SER A 1 269 ? 16.549 -3.548 -7.894 1.00 96.81 269 SER A CA 1
ATOM 2026 C C . SER A 1 269 ? 17.543 -4.478 -7.189 1.00 96.81 269 SER A C 1
ATOM 2028 O O . SER A 1 269 ? 17.168 -5.268 -6.323 1.00 96.81 269 SER A O 1
ATOM 2030 N N . LEU A 1 270 ? 18.841 -4.354 -7.495 1.00 96.25 270 LEU A N 1
ATOM 2031 C CA . LEU A 1 270 ? 19.877 -5.132 -6.810 1.00 96.25 270 LEU A CA 1
ATOM 2032 C C . LEU A 1 270 ? 19.953 -4.798 -5.314 1.00 96.25 270 LEU A C 1
ATOM 2034 O O . LEU A 1 270 ? 20.055 -5.716 -4.501 1.00 96.25 270 LEU A O 1
ATOM 2038 N N . CYS A 1 271 ? 19.935 -3.515 -4.948 1.00 91.62 271 CYS A N 1
ATOM 2039 C CA . CYS A 1 271 ? 19.962 -3.094 -3.547 1.00 91.62 271 CYS A CA 1
ATOM 2040 C C . CYS A 1 271 ? 18.739 -3.619 -2.783 1.00 91.62 271 CYS A C 1
ATOM 2042 O O . CYS A 1 271 ? 18.897 -4.197 -1.709 1.00 91.62 271 CYS A O 1
ATOM 2044 N N . LEU A 1 272 ? 17.549 -3.518 -3.380 1.00 86.75 272 LEU A N 1
ATOM 2045 C CA . LEU A 1 272 ? 16.294 -4.030 -2.824 1.00 86.75 272 LEU A CA 1
ATOM 2046 C C . LEU A 1 272 ? 16.346 -5.548 -2.597 1.00 86.75 272 LEU A C 1
ATOM 2048 O O . LEU A 1 272 ? 16.016 -6.021 -1.511 1.00 86.75 272 LEU A O 1
ATOM 2052 N N . LEU A 1 273 ? 16.886 -6.313 -3.554 1.00 90.56 273 LEU A N 1
ATOM 2053 C CA . LEU A 1 273 ? 17.115 -7.754 -3.375 1.00 90.56 273 LEU A CA 1
ATOM 2054 C C . LEU A 1 273 ? 18.045 -8.061 -2.202 1.00 90.56 273 LEU A C 1
ATOM 2056 O O . LEU A 1 273 ? 17.806 -9.004 -1.452 1.00 90.56 273 LEU A O 1
ATOM 2060 N N . ARG A 1 274 ? 19.111 -7.272 -2.023 1.00 90.75 274 ARG A N 1
ATOM 2061 C CA . ARG A 1 274 ? 20.037 -7.436 -0.889 1.00 90.75 274 ARG A CA 1
ATOM 2062 C C . ARG A 1 274 ? 19.388 -7.106 0.454 1.00 90.75 274 ARG A C 1
ATOM 2064 O O . ARG A 1 274 ? 19.848 -7.617 1.471 1.00 90.75 274 ARG A O 1
ATOM 2071 N N . MET A 1 275 ? 18.323 -6.311 0.448 1.00 88.25 275 MET A N 1
ATOM 2072 C CA . MET A 1 275 ? 17.502 -6.005 1.620 1.00 88.25 275 MET A CA 1
ATOM 2073 C C . MET A 1 275 ? 16.360 -7.010 1.848 1.00 88.25 275 MET A C 1
ATOM 2075 O O . MET A 1 275 ? 15.681 -6.924 2.865 1.00 88.25 275 MET A O 1
ATOM 2079 N N . GLY A 1 276 ? 16.154 -7.971 0.940 1.00 85.81 276 GLY A N 1
ATOM 2080 C CA . GLY A 1 276 ? 15.057 -8.943 1.010 1.00 85.81 276 GLY A CA 1
ATOM 2081 C C . GLY A 1 276 ? 13.721 -8.432 0.460 1.00 85.81 276 GLY A C 1
ATOM 2082 O O . GLY A 1 276 ? 12.708 -9.117 0.587 1.00 85.81 276 GLY A O 1
ATOM 2083 N N . ASP A 1 277 ? 13.706 -7.262 -0.179 1.00 84.81 277 ASP A N 1
ATOM 2084 C CA . ASP A 1 277 ? 12.510 -6.666 -0.772 1.00 84.81 277 ASP A CA 1
ATOM 2085 C C . ASP A 1 277 ? 12.327 -7.132 -2.224 1.00 84.81 277 ASP A C 1
ATOM 2087 O O . ASP A 1 277 ? 12.611 -6.427 -3.197 1.00 84.81 277 ASP A O 1
ATOM 2091 N N . GLY A 1 278 ? 11.896 -8.387 -2.372 1.00 81.75 278 GLY A N 1
ATOM 2092 C CA . GLY A 1 278 ? 11.712 -9.010 -3.684 1.00 81.75 278 GLY A CA 1
ATOM 2093 C C . GLY A 1 278 ? 10.611 -8.357 -4.528 1.00 81.75 278 GLY A C 1
ATOM 2094 O O . GLY A 1 278 ? 10.711 -8.359 -5.752 1.00 81.75 278 GLY A O 1
ATOM 2095 N N . GLN A 1 279 ? 9.581 -7.779 -3.901 1.00 79.12 279 GLN A N 1
ATOM 2096 C CA . GLN A 1 279 ? 8.448 -7.178 -4.614 1.00 79.12 279 GLN A CA 1
ATOM 2097 C C . GLN A 1 279 ? 8.860 -5.876 -5.298 1.00 79.12 279 GLN A C 1
ATOM 2099 O O . GLN A 1 279 ? 8.669 -5.736 -6.505 1.00 79.12 279 GLN A O 1
ATOM 2104 N N . ARG A 1 280 ? 9.506 -4.954 -4.571 1.00 78.38 280 ARG A N 1
ATOM 2105 C CA . ARG A 1 280 ? 9.990 -3.704 -5.178 1.00 78.38 280 ARG A CA 1
ATOM 2106 C C . ARG A 1 280 ? 11.113 -3.955 -6.174 1.00 78.38 280 ARG A C 1
ATOM 2108 O O . ARG A 1 280 ? 11.164 -3.309 -7.217 1.00 78.38 280 ARG A O 1
ATOM 2115 N N . ALA A 1 281 ? 11.976 -4.933 -5.901 1.00 86.69 281 ALA A N 1
ATOM 2116 C CA . ALA A 1 281 ? 13.002 -5.321 -6.858 1.00 86.69 281 ALA A CA 1
ATOM 2117 C C . ALA A 1 281 ? 12.426 -5.840 -8.183 1.00 86.69 281 ALA A C 1
ATOM 2119 O O . ALA A 1 281 ? 13.046 -5.627 -9.230 1.00 86.69 281 ALA A O 1
ATOM 2120 N N . LEU A 1 282 ? 11.272 -6.521 -8.139 1.00 85.56 282 LEU A N 1
ATOM 2121 C CA . LEU A 1 282 ? 10.572 -7.011 -9.323 1.00 85.56 282 LEU A CA 1
ATOM 2122 C C . LEU A 1 282 ? 9.997 -5.860 -10.150 1.00 85.56 282 LEU A C 1
ATOM 2124 O O . LEU A 1 282 ? 10.155 -5.878 -11.368 1.00 85.56 282 LEU A O 1
ATOM 2128 N N . LEU A 1 283 ? 9.384 -4.862 -9.507 1.00 76.19 283 LEU A N 1
ATOM 2129 C CA . LEU A 1 283 ? 8.874 -3.668 -10.190 1.00 76.19 283 LEU A CA 1
ATOM 2130 C C . LEU A 1 283 ? 9.999 -2.937 -10.933 1.00 76.19 283 LEU A C 1
ATOM 2132 O O . LEU A 1 283 ? 9.919 -2.784 -12.148 1.00 76.19 283 LEU A O 1
ATOM 2136 N N . ASP A 1 284 ? 11.109 -2.641 -10.246 1.00 84.69 284 ASP A N 1
ATOM 2137 C CA . ASP A 1 284 ? 12.274 -2.003 -10.873 1.00 84.69 284 ASP A CA 1
ATOM 2138 C C . ASP A 1 284 ? 12.814 -2.822 -12.059 1.00 84.69 284 ASP A C 1
ATOM 2140 O O . ASP A 1 284 ? 13.244 -2.271 -13.072 1.00 84.69 284 ASP A O 1
ATOM 2144 N N . ALA A 1 285 ? 12.801 -4.154 -11.959 1.00 87.38 285 ALA A N 1
ATOM 2145 C CA . ALA A 1 285 ? 13.248 -5.016 -13.045 1.00 87.38 285 ALA A CA 1
ATOM 2146 C C . ALA A 1 285 ? 12.293 -5.012 -14.253 1.00 87.38 285 ALA A C 1
ATOM 2148 O O . ALA A 1 285 ? 12.750 -5.105 -15.396 1.00 87.38 285 ALA A O 1
ATOM 2149 N N . LEU A 1 286 ? 10.983 -4.904 -14.017 1.00 77.12 286 LEU A N 1
ATOM 2150 C CA . LEU A 1 286 ? 9.983 -4.766 -15.074 1.00 77.12 286 LEU A CA 1
ATOM 2151 C C . LEU A 1 286 ? 10.109 -3.411 -15.774 1.00 77.12 286 LEU A C 1
ATOM 2153 O O . LEU A 1 286 ? 10.093 -3.389 -17.006 1.00 77.12 286 LEU A O 1
ATOM 2157 N N . ASP A 1 287 ? 10.343 -2.332 -15.025 1.00 80.62 287 ASP A N 1
ATOM 2158 C CA . ASP A 1 287 ? 10.615 -1.000 -15.576 1.00 80.62 287 ASP A CA 1
ATOM 2159 C C . ASP A 1 287 ? 11.878 -1.015 -16.447 1.00 80.62 287 ASP A C 1
ATOM 2161 O O . ASP A 1 287 ? 11.849 -0.576 -17.601 1.00 80.62 287 ASP A O 1
ATOM 2165 N N . CYS A 1 288 ? 12.974 -1.622 -15.961 1.00 83.88 288 CYS A N 1
ATOM 2166 C CA . CYS A 1 288 ? 14.184 -1.835 -16.765 1.00 83.88 288 CYS A CA 1
ATOM 2167 C C . CYS A 1 288 ? 13.881 -2.516 -18.098 1.00 83.88 288 CYS A C 1
ATOM 2169 O O . CYS A 1 288 ? 14.418 -2.114 -19.129 1.00 83.88 288 CYS A O 1
ATOM 2171 N N . ARG A 1 289 ? 13.065 -3.574 -18.065 1.00 84.88 289 ARG A N 1
ATOM 2172 C CA . ARG A 1 289 ? 12.730 -4.370 -19.246 1.00 84.88 289 ARG A CA 1
ATOM 2173 C C . ARG A 1 289 ? 11.819 -3.603 -20.201 1.00 84.88 289 ARG A C 1
ATOM 2175 O O . ARG A 1 289 ? 11.984 -3.737 -21.407 1.00 84.88 289 ARG A O 1
ATOM 2182 N N . GLY A 1 290 ? 10.893 -2.801 -19.678 1.00 75.44 290 GLY A N 1
ATOM 2183 C CA . GLY A 1 290 ? 10.044 -1.917 -20.476 1.00 75.44 290 GLY A CA 1
ATOM 2184 C C . GLY A 1 290 ? 10.861 -0.869 -21.231 1.00 75.44 290 GLY A C 1
ATOM 2185 O O . GLY A 1 290 ? 10.648 -0.668 -22.423 1.00 75.44 290 GLY A O 1
ATOM 2186 N N . MET A 1 291 ? 11.849 -0.264 -20.564 1.00 84.75 291 MET A N 1
ATOM 2187 C CA . MET A 1 291 ? 12.753 0.713 -21.180 1.00 84.75 291 MET A CA 1
ATOM 2188 C C . MET A 1 291 ? 13.767 0.080 -22.141 1.00 84.75 291 MET A C 1
ATOM 2190 O O . MET A 1 291 ? 14.100 0.666 -23.169 1.00 84.75 291 MET A O 1
ATOM 2194 N N . ARG A 1 292 ? 14.303 -1.098 -21.797 1.00 85.88 292 ARG A N 1
ATOM 2195 C CA . ARG A 1 292 ? 15.352 -1.795 -22.558 1.00 85.88 292 ARG A CA 1
ATOM 2196 C C . ARG A 1 292 ? 15.040 -3.291 -22.708 1.00 85.88 292 ARG A C 1
ATOM 2198 O O . ARG A 1 292 ? 15.622 -4.117 -21.999 1.00 85.88 292 ARG A O 1
ATOM 2205 N N . PRO A 1 293 ? 14.144 -3.664 -23.637 1.00 83.94 293 PRO A N 1
ATOM 2206 C CA . PRO A 1 293 ? 13.725 -5.054 -23.830 1.00 83.94 293 PRO A CA 1
ATOM 2207 C C . PRO A 1 293 ? 14.809 -5.940 -24.456 1.00 83.94 293 PRO A C 1
ATOM 2209 O O . PRO A 1 293 ? 14.704 -7.162 -24.396 1.00 83.94 293 PRO A O 1
ATOM 2212 N N . ASP A 1 294 ? 15.848 -5.340 -25.033 1.00 88.88 294 ASP A N 1
ATOM 2213 C CA . ASP A 1 294 ? 17.022 -5.988 -25.619 1.00 88.88 294 ASP A CA 1
ATOM 2214 C C . ASP A 1 294 ? 18.163 -6.192 -24.609 1.00 88.88 294 ASP A C 1
ATOM 2216 O O . ASP A 1 294 ? 19.214 -6.712 -24.972 1.00 88.88 294 ASP A O 1
ATOM 2220 N N . TRP A 1 295 ? 17.991 -5.775 -23.348 1.00 92.56 295 TRP A N 1
ATOM 2221 C CA . TRP A 1 295 ? 19.052 -5.798 -22.346 1.00 92.56 295 TRP A CA 1
ATOM 2222 C C . TRP A 1 295 ? 18.944 -7.030 -21.430 1.00 92.56 295 TRP A C 1
ATOM 2224 O O . TRP A 1 295 ? 18.115 -7.037 -20.513 1.00 92.56 295 TRP A O 1
ATOM 2234 N N . PRO A 1 296 ? 19.815 -8.053 -21.578 1.00 91.19 296 PRO A N 1
ATOM 2235 C CA . PRO A 1 296 ? 19.692 -9.317 -20.839 1.00 91.19 296 PRO A CA 1
ATOM 2236 C C . PRO A 1 296 ? 19.684 -9.124 -19.317 1.00 91.19 296 PRO A C 1
ATOM 2238 O O . PRO A 1 296 ? 18.970 -9.805 -18.582 1.00 91.19 296 PRO A O 1
ATOM 2241 N N . LYS A 1 297 ? 20.420 -8.125 -18.816 1.00 93.75 297 LYS A N 1
ATOM 2242 C CA . LYS A 1 297 ? 20.499 -7.832 -17.380 1.00 93.75 297 LYS A CA 1
ATOM 2243 C C . LYS A 1 297 ? 19.138 -7.496 -16.756 1.00 93.75 297 LYS A C 1
ATOM 2245 O O . LYS A 1 297 ? 18.936 -7.812 -15.586 1.00 93.75 297 LYS A O 1
ATOM 2250 N N . ALA A 1 298 ? 18.205 -6.904 -17.504 1.00 90.06 298 ALA A N 1
ATOM 2251 C CA . ALA A 1 298 ? 16.857 -6.624 -17.005 1.00 90.06 298 ALA A CA 1
ATOM 2252 C C . ALA A 1 298 ? 16.093 -7.925 -16.696 1.00 90.06 298 ALA A C 1
ATOM 2254 O O . ALA A 1 298 ? 15.536 -8.082 -15.610 1.00 90.06 298 ALA A O 1
ATOM 2255 N N . TYR A 1 299 ? 16.175 -8.907 -17.597 1.00 93.88 299 TYR A N 1
ATOM 2256 C CA . TYR A 1 299 ? 15.605 -10.245 -17.406 1.00 93.88 299 TYR A CA 1
ATOM 2257 C C . TYR A 1 299 ? 16.258 -10.984 -16.239 1.00 93.88 299 TYR A C 1
ATOM 2259 O O . TYR A 1 299 ? 15.569 -11.629 -15.450 1.00 93.88 299 TYR A O 1
ATOM 2267 N N . TYR A 1 300 ? 17.576 -10.834 -16.072 1.00 95.31 300 TYR A N 1
ATOM 2268 C CA . TYR A 1 300 ? 18.281 -11.373 -14.910 1.00 95.31 300 TYR A CA 1
ATOM 2269 C C . TYR A 1 300 ? 17.752 -10.786 -13.594 1.00 95.31 300 TYR A C 1
ATOM 2271 O O . TYR A 1 300 ? 17.470 -11.530 -12.655 1.00 95.31 300 TYR A O 1
ATOM 2279 N N . ARG A 1 301 ? 17.585 -9.456 -13.514 1.00 96.38 301 ARG A N 1
ATOM 2280 C CA . ARG A 1 301 ? 17.022 -8.783 -12.329 1.00 96.38 301 ARG A CA 1
ATOM 2281 C C . ARG A 1 301 ? 15.607 -9.270 -12.026 1.00 96.38 301 ARG A C 1
ATOM 2283 O O . ARG A 1 301 ? 15.319 -9.581 -10.873 1.00 96.38 301 ARG A O 1
ATOM 2290 N N . GLN A 1 302 ? 14.773 -9.409 -13.056 1.00 92.69 302 GLN A N 1
ATOM 2291 C CA . GLN A 1 302 ? 13.404 -9.907 -12.928 1.00 92.69 302 GLN A CA 1
ATOM 2292 C C . GLN A 1 302 ? 13.393 -11.345 -12.396 1.00 92.69 302 GLN A C 1
ATOM 2294 O O . GLN A 1 302 ? 12.681 -11.650 -11.441 1.00 92.69 302 GLN A O 1
ATOM 2299 N N . GLY A 1 303 ? 14.224 -12.214 -12.976 1.00 92.12 303 GLY A N 1
ATOM 2300 C CA . GLY A 1 303 ? 14.395 -13.592 -12.530 1.00 92.12 303 GLY A CA 1
ATOM 2301 C C . GLY A 1 303 ? 14.834 -13.687 -11.072 1.00 92.12 303 GLY A C 1
ATOM 2302 O O . GLY A 1 303 ? 14.204 -14.390 -10.286 1.00 92.12 303 GLY A O 1
ATOM 2303 N N . ALA A 1 304 ? 15.863 -12.931 -10.685 1.00 95.25 304 ALA A N 1
ATOM 2304 C CA . ALA A 1 304 ? 16.365 -12.904 -9.313 1.00 95.25 304 ALA A CA 1
ATOM 2305 C C . ALA A 1 304 ? 15.300 -12.430 -8.305 1.00 95.25 304 ALA A C 1
ATOM 2307 O O . ALA A 1 304 ? 15.168 -13.012 -7.226 1.00 95.25 304 ALA A O 1
ATOM 2308 N N . ALA A 1 305 ? 14.509 -11.416 -8.664 1.00 91.44 305 ALA A N 1
ATOM 2309 C CA . ALA A 1 305 ? 13.407 -10.939 -7.836 1.00 91.44 305 ALA A CA 1
ATOM 2310 C C . ALA A 1 305 ? 12.308 -12.000 -7.663 1.00 91.44 305 ALA A C 1
ATOM 2312 O O . ALA A 1 305 ? 11.898 -12.287 -6.540 1.00 91.44 305 ALA A O 1
ATOM 2313 N N . LEU A 1 306 ? 11.902 -12.665 -8.747 1.00 87.38 306 LEU A N 1
ATOM 2314 C CA . LEU A 1 306 ? 10.909 -13.745 -8.705 1.00 87.38 306 LEU A CA 1
ATOM 2315 C C . LEU A 1 306 ? 11.391 -14.955 -7.892 1.00 87.38 306 LEU A C 1
ATOM 2317 O O . LEU A 1 306 ? 10.614 -15.522 -7.124 1.00 87.38 306 LEU A O 1
ATOM 2321 N N . VAL A 1 307 ? 12.679 -15.310 -7.977 1.00 90.31 307 VAL A N 1
ATOM 2322 C CA . VAL A 1 307 ? 13.287 -16.342 -7.116 1.00 90.31 307 VAL A CA 1
ATOM 2323 C C . VAL A 1 307 ? 13.190 -15.949 -5.642 1.00 90.31 307 VAL A C 1
ATOM 2325 O O . VAL A 1 307 ? 12.793 -16.779 -4.822 1.00 90.31 307 VAL A O 1
ATOM 2328 N N . SER A 1 308 ? 13.486 -14.690 -5.297 1.00 92.62 308 SER A N 1
ATOM 2329 C CA . SER A 1 308 ? 13.340 -14.180 -3.923 1.00 92.62 308 SER A CA 1
ATOM 2330 C C . SER A 1 308 ? 11.897 -14.274 -3.414 1.00 92.62 308 SER A C 1
ATOM 2332 O O . SER A 1 308 ? 11.678 -14.473 -2.221 1.00 92.62 308 SER A O 1
ATOM 2334 N N . LEU A 1 309 ? 10.916 -14.155 -4.311 1.00 84.06 309 LEU A N 1
ATOM 2335 C CA . LEU A 1 309 ? 9.486 -14.294 -4.018 1.00 84.06 309 LEU A CA 1
ATOM 2336 C C . LEU A 1 309 ? 8.982 -15.743 -4.076 1.00 84.06 309 LEU A C 1
ATOM 2338 O O . LEU A 1 309 ? 7.802 -15.989 -3.838 1.00 84.06 309 LEU A O 1
ATOM 2342 N N . LYS A 1 310 ? 9.865 -16.710 -4.359 1.00 88.62 310 LYS A N 1
ATOM 2343 C CA . LYS A 1 310 ? 9.544 -18.132 -4.562 1.00 88.62 310 LYS A CA 1
ATOM 2344 C C . LYS A 1 310 ? 8.605 -18.407 -5.745 1.00 88.62 310 LYS A C 1
ATOM 2346 O O . LYS A 1 310 ? 8.049 -19.501 -5.849 1.00 88.62 310 LYS A O 1
ATOM 2351 N N . ASP A 1 311 ? 8.471 -17.462 -6.674 1.00 82.69 311 ASP A N 1
ATOM 2352 C CA . ASP A 1 311 ? 7.769 -17.661 -7.943 1.00 82.69 311 ASP A CA 1
ATOM 2353 C C . ASP A 1 311 ? 8.729 -18.238 -8.990 1.00 82.69 311 ASP A C 1
ATOM 2355 O O . ASP A 1 311 ? 9.175 -17.589 -9.940 1.00 82.69 311 ASP A O 1
ATOM 2359 N N . TYR A 1 312 ? 9.091 -19.503 -8.785 1.00 82.56 312 TYR A N 1
ATOM 2360 C CA . TYR A 1 312 ? 10.092 -20.175 -9.610 1.00 82.56 312 TYR A CA 1
ATOM 2361 C C . TYR A 1 312 ? 9.625 -20.409 -11.053 1.00 82.56 312 TYR A C 1
ATOM 2363 O O . TYR A 1 312 ? 10.458 -20.534 -11.950 1.00 82.56 312 TYR A O 1
ATOM 2371 N N . THR A 1 313 ? 8.311 -20.457 -11.298 1.00 77.88 313 THR A N 1
ATOM 2372 C CA . THR A 1 313 ? 7.765 -20.657 -12.649 1.00 77.88 313 THR A CA 1
ATOM 2373 C C . THR A 1 313 ? 8.036 -19.429 -13.508 1.00 77.88 313 THR A C 1
ATOM 2375 O O . THR A 1 313 ? 8.671 -19.546 -14.557 1.00 77.88 313 THR A O 1
ATOM 2378 N N . ASN A 1 314 ? 7.619 -18.250 -13.039 1.00 74.94 314 ASN A N 1
ATOM 2379 C CA . ASN A 1 314 ? 7.842 -17.009 -13.773 1.00 74.94 314 ASN A CA 1
ATOM 2380 C C . ASN A 1 314 ? 9.327 -16.620 -13.783 1.00 74.94 314 ASN A C 1
ATOM 2382 O O . ASN A 1 314 ? 9.801 -16.067 -14.776 1.00 74.94 314 ASN A O 1
ATOM 2386 N N . ALA A 1 315 ? 10.087 -16.971 -12.736 1.00 82.44 315 ALA A N 1
ATOM 2387 C CA . ALA A 1 315 ? 11.538 -16.796 -12.729 1.00 82.44 315 ALA A CA 1
ATOM 2388 C C . ALA A 1 315 ? 12.217 -17.552 -13.883 1.00 82.44 315 ALA A C 1
ATOM 2390 O O . ALA A 1 315 ? 13.031 -16.969 -14.595 1.00 82.44 315 ALA A O 1
ATOM 2391 N N . CYS A 1 316 ? 11.858 -18.824 -14.106 1.00 78.19 316 CYS A N 1
ATOM 2392 C CA . CYS A 1 316 ? 12.409 -19.617 -15.209 1.00 78.19 316 CYS A CA 1
ATOM 2393 C C . CYS A 1 316 ? 12.083 -19.003 -16.574 1.00 78.19 316 CYS A C 1
ATOM 2395 O O . CYS A 1 316 ? 12.949 -18.973 -17.442 1.00 78.19 316 CYS A O 1
ATOM 2397 N N . VAL A 1 317 ? 10.854 -18.507 -16.763 1.00 79.69 317 VAL A N 1
ATOM 2398 C CA . VAL A 1 317 ? 10.441 -17.852 -18.015 1.00 79.69 317 VAL A CA 1
ATOM 2399 C C . VAL A 1 317 ? 11.283 -16.604 -18.268 1.00 79.69 317 VAL A C 1
ATOM 2401 O O . VAL A 1 317 ? 11.901 -16.496 -19.324 1.00 79.69 317 VAL A O 1
ATOM 2404 N N . ALA A 1 318 ? 11.379 -15.706 -17.283 1.00 80.62 318 ALA A N 1
ATOM 2405 C CA . ALA A 1 318 ? 12.151 -14.474 -17.417 1.00 80.62 318 ALA A CA 1
ATOM 2406 C C . ALA A 1 318 ? 13.636 -14.753 -17.705 1.00 80.62 318 ALA A C 1
ATOM 2408 O O . ALA A 1 318 ? 14.206 -14.163 -18.619 1.00 80.62 318 ALA A O 1
ATOM 2409 N N . LEU A 1 319 ? 14.251 -15.685 -16.970 1.00 83.19 319 LEU A N 1
ATOM 2410 C CA . LEU A 1 319 ? 15.659 -16.050 -17.151 1.00 83.19 319 LEU A CA 1
ATOM 2411 C C . LEU A 1 319 ? 15.916 -16.732 -18.498 1.00 83.19 319 LEU A C 1
ATOM 2413 O O . LEU A 1 319 ? 16.931 -16.457 -19.129 1.00 83.19 319 LEU A O 1
ATOM 2417 N N . LEU A 1 320 ? 14.997 -17.579 -18.969 1.00 80.50 320 LEU A N 1
ATOM 2418 C CA . LEU A 1 320 ? 15.096 -18.198 -20.289 1.00 80.50 320 LEU A CA 1
ATOM 2419 C C . LEU A 1 320 ? 14.987 -17.157 -21.410 1.00 80.50 320 LEU A C 1
ATOM 2421 O O . LEU A 1 320 ? 15.725 -17.243 -22.389 1.00 80.50 320 LEU A O 1
ATOM 2425 N N . ASP A 1 321 ? 14.088 -16.182 -21.282 1.00 82.12 321 ASP A N 1
ATOM 2426 C CA . ASP A 1 321 ? 13.950 -15.110 -22.270 1.00 82.12 321 ASP A CA 1
ATOM 2427 C C . ASP A 1 321 ? 15.184 -14.208 -22.305 1.00 82.12 321 ASP A C 1
ATOM 2429 O O . ASP A 1 321 ? 15.668 -13.892 -23.389 1.00 82.12 321 ASP A O 1
ATOM 2433 N N . GLY A 1 322 ? 15.767 -13.895 -21.145 1.00 85.56 322 GLY A N 1
ATOM 2434 C CA . GLY A 1 322 ? 17.070 -13.236 -21.084 1.00 85.56 322 GLY A CA 1
ATOM 2435 C C . GLY A 1 322 ? 18.181 -14.067 -21.733 1.00 85.56 322 GLY A C 1
ATOM 2436 O O . GLY A 1 322 ? 19.001 -13.523 -22.468 1.00 85.56 322 GLY A O 1
ATOM 2437 N N . PHE A 1 323 ? 18.199 -15.384 -21.501 1.00 88.00 323 PHE A N 1
ATOM 2438 C CA . PHE A 1 323 ? 19.269 -16.264 -21.981 1.00 88.00 323 PHE A CA 1
ATOM 2439 C C . PHE A 1 323 ? 19.243 -16.394 -23.505 1.00 88.00 323 PHE A C 1
ATOM 2441 O O . PHE A 1 323 ? 20.283 -16.502 -24.141 1.00 88.00 323 PHE A O 1
ATOM 2448 N N . LYS A 1 324 ? 18.057 -16.316 -24.121 1.00 87.44 324 LYS A N 1
ATOM 2449 C CA . LYS A 1 324 ? 17.931 -16.244 -25.585 1.00 87.44 324 LYS A CA 1
ATOM 2450 C C . LYS A 1 324 ? 18.580 -14.987 -26.172 1.00 87.44 324 LYS A C 1
ATOM 2452 O O . LYS A 1 324 ? 19.013 -15.035 -27.319 1.00 87.44 324 LYS A O 1
ATOM 2457 N N . LEU A 1 325 ? 18.610 -13.880 -25.424 1.00 89.75 325 LEU A N 1
ATOM 2458 C CA . LEU A 1 325 ? 19.232 -12.629 -25.867 1.00 89.75 325 LEU A CA 1
ATOM 2459 C C . LEU A 1 325 ? 20.760 -12.675 -25.758 1.00 89.75 325 LEU A C 1
ATOM 2461 O O . LEU A 1 325 ? 21.440 -12.061 -26.573 1.00 89.75 325 LEU A O 1
ATOM 2465 N N . ASP A 1 326 ? 21.289 -13.398 -24.770 1.00 91.25 326 ASP A N 1
ATOM 2466 C CA . ASP A 1 326 ? 22.728 -13.566 -24.547 1.00 91.25 326 ASP A CA 1
ATOM 2467 C C . ASP A 1 326 ? 23.045 -14.999 -24.069 1.00 91.25 326 ASP A C 1
ATOM 2469 O O . ASP A 1 326 ? 23.148 -15.248 -22.863 1.00 91.25 326 ASP A O 1
ATOM 2473 N N . PRO A 1 327 ? 23.179 -15.963 -25.004 1.00 91.50 327 PRO A N 1
ATOM 2474 C CA . PRO A 1 327 ? 23.398 -17.372 -24.666 1.00 91.50 327 PRO A CA 1
ATOM 2475 C C . PRO A 1 327 ? 24.763 -17.675 -24.035 1.00 91.50 327 PRO A C 1
ATOM 2477 O O . PRO A 1 327 ? 24.954 -18.764 -23.499 1.00 91.50 327 PRO A O 1
ATOM 2480 N N . GLU A 1 328 ? 25.722 -16.747 -24.104 1.00 92.44 328 GLU A N 1
ATOM 2481 C CA . GLU A 1 328 ? 27.051 -16.899 -23.492 1.00 92.44 328 GLU A CA 1
ATOM 2482 C C . GLU A 1 328 ? 27.079 -16.405 -22.032 1.00 92.44 328 GLU A C 1
ATOM 2484 O O . GLU A 1 328 ? 28.103 -16.490 -21.346 1.00 92.44 328 GLU A O 1
ATOM 2489 N N . ASN A 1 329 ? 25.946 -15.913 -21.517 1.00 89.88 329 ASN A N 1
ATOM 2490 C CA . ASN A 1 329 ? 25.837 -15.369 -20.173 1.00 89.88 329 ASN A CA 1
ATOM 2491 C C . ASN A 1 329 ? 25.817 -16.461 -19.090 1.00 89.88 329 ASN A C 1
ATOM 2493 O O . ASN A 1 329 ? 24.760 -16.952 -18.681 1.00 89.88 329 ASN A O 1
ATOM 2497 N N . ALA A 1 330 ? 26.999 -16.802 -18.576 1.00 90.88 330 ALA A N 1
ATOM 2498 C CA . ALA A 1 330 ? 27.160 -17.834 -17.551 1.00 90.88 330 ALA A CA 1
ATOM 2499 C C . ALA A 1 330 ? 26.383 -17.545 -16.247 1.00 90.88 330 ALA A C 1
ATOM 2501 O O . ALA A 1 330 ? 25.871 -18.473 -15.618 1.00 90.88 330 ALA A O 1
ATOM 2502 N N . GLU A 1 331 ? 26.262 -16.274 -15.836 1.00 89.56 331 GLU A N 1
ATOM 2503 C CA . GLU A 1 331 ? 25.493 -15.904 -14.635 1.00 89.56 331 GLU A CA 1
ATOM 2504 C C . GLU A 1 331 ? 24.006 -16.222 -14.815 1.00 89.56 331 GLU A C 1
ATOM 2506 O O . GLU A 1 331 ? 23.362 -16.778 -13.923 1.00 89.56 331 GLU A O 1
ATOM 2511 N N . MET A 1 332 ? 23.465 -15.903 -15.989 1.00 89.88 332 MET A N 1
ATOM 2512 C CA . MET A 1 332 ? 22.069 -16.159 -16.310 1.00 89.88 332 MET A CA 1
ATOM 2513 C C . MET A 1 332 ? 21.773 -17.647 -16.481 1.00 89.88 332 MET A C 1
ATOM 2515 O O . MET A 1 332 ? 20.743 -18.115 -15.994 1.00 89.88 332 MET A O 1
ATOM 2519 N N . GLU A 1 333 ? 22.679 -18.400 -17.109 1.00 90.56 333 GLU A N 1
ATOM 2520 C CA . GLU A 1 333 ? 22.564 -19.856 -17.206 1.00 90.56 333 GLU A CA 1
ATOM 2521 C C . GLU A 1 333 ? 22.529 -20.501 -15.811 1.00 90.56 333 GLU A C 1
ATOM 2523 O O . GLU A 1 333 ? 21.672 -21.344 -15.531 1.00 90.56 333 GLU A O 1
ATOM 2528 N N . SER A 1 334 ? 23.426 -20.077 -14.914 1.00 92.44 334 SER A N 1
ATOM 2529 C CA . SER A 1 334 ? 23.470 -20.569 -13.533 1.00 92.44 334 SER A CA 1
ATOM 2530 C C . SER A 1 334 ? 22.176 -20.253 -12.784 1.00 92.44 334 SER A C 1
ATOM 2532 O O . SER A 1 334 ? 21.570 -21.151 -12.198 1.00 92.44 334 SER A O 1
ATOM 2534 N N . ALA A 1 335 ? 21.704 -19.005 -12.855 1.00 89.06 335 ALA A N 1
ATOM 2535 C CA . ALA A 1 335 ? 20.456 -18.593 -12.216 1.00 89.06 335 ALA A CA 1
ATOM 2536 C C . ALA A 1 335 ? 19.243 -19.369 -12.758 1.00 89.06 335 ALA A C 1
ATOM 2538 O O . ALA A 1 335 ? 18.361 -19.764 -11.993 1.00 89.06 335 ALA A O 1
ATOM 2539 N N . LEU A 1 336 ? 19.202 -19.633 -14.070 1.00 87.88 336 LEU A N 1
ATOM 2540 C CA . LEU A 1 336 ? 18.146 -20.428 -14.692 1.00 87.88 336 LEU A CA 1
ATOM 2541 C C . LEU A 1 336 ? 18.155 -21.870 -14.167 1.00 87.88 336 LEU A C 1
ATOM 2543 O O . LEU A 1 336 ? 17.101 -22.400 -13.810 1.00 87.88 336 LEU A O 1
ATOM 2547 N N . ARG A 1 337 ? 19.333 -22.498 -14.073 1.00 89.50 337 ARG A N 1
ATOM 2548 C CA . ARG A 1 337 ? 19.482 -23.853 -13.516 1.00 89.50 337 ARG A CA 1
ATOM 2549 C C . ARG A 1 337 ? 19.017 -23.919 -12.057 1.00 89.50 337 ARG A C 1
ATOM 2551 O O . ARG A 1 337 ? 18.263 -24.827 -11.709 1.00 89.50 337 ARG A O 1
ATOM 2558 N N . GLU A 1 338 ? 19.404 -22.951 -11.227 1.00 90.62 338 GLU A N 1
ATOM 2559 C CA . GLU A 1 338 ? 18.975 -22.863 -9.821 1.00 90.62 338 GLU A CA 1
ATOM 2560 C C . GLU A 1 338 ? 17.456 -22.683 -9.678 1.00 90.62 338 GLU A C 1
ATOM 2562 O O . GLU A 1 338 ? 16.816 -23.352 -8.856 1.00 90.62 338 GLU A O 1
ATOM 2567 N N . ALA A 1 339 ? 16.854 -21.822 -10.505 1.00 85.56 339 ALA A N 1
ATOM 2568 C CA . ALA A 1 339 ? 15.409 -21.610 -10.520 1.00 85.56 339 ALA A CA 1
ATOM 2569 C C . ALA A 1 339 ? 14.650 -22.881 -10.944 1.00 85.56 339 ALA A C 1
ATOM 2571 O O . ALA A 1 339 ? 13.655 -23.245 -10.311 1.00 85.56 339 ALA A O 1
ATOM 2572 N N . MET A 1 340 ? 15.140 -23.597 -11.965 1.00 85.88 340 MET A N 1
ATOM 2573 C CA . MET A 1 340 ? 14.547 -24.863 -12.412 1.00 85.88 340 MET A CA 1
ATOM 2574 C C . MET A 1 340 ? 14.615 -25.945 -11.334 1.00 85.88 340 MET A C 1
ATOM 2576 O O . MET A 1 340 ? 13.654 -26.694 -11.155 1.00 85.88 340 MET A O 1
ATOM 2580 N N . GLU A 1 341 ? 15.729 -26.040 -10.609 1.00 89.75 341 GLU A N 1
ATOM 2581 C CA . GLU A 1 341 ? 15.868 -27.021 -9.534 1.00 89.75 341 GLU A CA 1
ATOM 2582 C C . GLU A 1 341 ? 14.932 -26.698 -8.361 1.00 89.75 341 GLU A C 1
ATOM 2584 O O . GLU A 1 341 ? 14.200 -27.570 -7.887 1.00 89.75 341 GLU A O 1
ATOM 2589 N N . SER A 1 342 ? 14.838 -25.421 -7.982 1.00 88.56 342 SER A N 1
ATOM 2590 C CA . SER A 1 342 ? 13.889 -24.946 -6.964 1.00 88.56 342 SER A CA 1
ATOM 2591 C C . SER A 1 342 ? 12.429 -25.237 -7.347 1.00 88.56 342 SER A C 1
ATOM 2593 O O . SER A 1 342 ? 11.629 -25.649 -6.503 1.00 88.56 342 SER A O 1
ATOM 2595 N N . LEU A 1 343 ? 12.084 -25.104 -8.634 1.00 79.94 343 LEU A N 1
ATOM 2596 C CA . LEU A 1 343 ? 10.762 -25.444 -9.166 1.00 79.94 343 LEU A CA 1
ATOM 2597 C C . LEU A 1 343 ? 10.461 -26.952 -9.099 1.00 79.94 343 LEU A C 1
ATOM 2599 O O . LEU A 1 343 ? 9.322 -27.344 -8.834 1.00 79.94 343 LEU A O 1
ATOM 2603 N N . LYS A 1 344 ? 11.451 -27.819 -9.346 1.00 83.38 344 LYS A N 1
ATOM 2604 C CA . LYS A 1 344 ? 11.272 -29.275 -9.201 1.00 83.38 344 LYS A CA 1
ATOM 2605 C C . LYS A 1 344 ? 11.029 -29.655 -7.747 1.00 83.38 344 LYS A C 1
ATOM 2607 O O . LYS A 1 344 ? 10.124 -30.444 -7.480 1.00 83.38 344 LYS A O 1
ATOM 2612 N N . ILE A 1 345 ? 11.799 -29.081 -6.822 1.00 84.06 345 ILE A N 1
ATOM 2613 C CA . ILE A 1 345 ? 11.656 -29.330 -5.383 1.00 84.06 345 ILE A CA 1
ATOM 2614 C C . ILE A 1 345 ? 10.260 -28.903 -4.909 1.00 84.06 345 ILE A C 1
ATOM 2616 O O . ILE A 1 345 ? 9.579 -29.685 -4.243 1.00 84.06 345 ILE A O 1
ATOM 2620 N N . SER A 1 346 ? 9.791 -27.713 -5.306 1.00 78.44 346 SER A N 1
ATOM 2621 C CA . SER A 1 346 ? 8.468 -27.217 -4.898 1.00 78.44 346 SER A CA 1
ATOM 2622 C C . SER A 1 346 ? 7.317 -28.095 -5.408 1.00 78.44 346 SER A C 1
ATOM 2624 O O . SER A 1 346 ? 6.358 -28.337 -4.676 1.00 78.44 346 SER A O 1
ATOM 2626 N N . LYS A 1 347 ? 7.429 -28.650 -6.624 1.00 75.38 347 LYS A N 1
ATOM 2627 C CA . LYS A 1 347 ? 6.440 -29.588 -7.191 1.00 75.38 347 LYS A CA 1
ATOM 2628 C C . LYS A 1 347 ? 6.556 -31.012 -6.638 1.00 75.38 347 LYS A C 1
ATOM 2630 O O . LYS A 1 347 ? 5.550 -31.715 -6.565 1.00 75.38 347 LYS A O 1
ATOM 2635 N N . GLY A 1 348 ? 7.758 -31.449 -6.264 1.00 61.91 348 GLY A N 1
ATOM 2636 C CA . GLY A 1 348 ? 8.016 -32.769 -5.683 1.00 61.91 348 GLY A CA 1
ATOM 2637 C C . GLY A 1 348 ? 7.483 -32.913 -4.255 1.00 61.91 348 GLY A C 1
ATOM 2638 O O . GLY A 1 348 ? 6.949 -33.964 -3.912 1.00 61.91 348 GLY A O 1
ATOM 2639 N N . GLY A 1 349 ? 7.545 -31.845 -3.452 1.00 54.75 349 GLY A N 1
ATOM 2640 C CA . GLY A 1 349 ? 6.990 -31.822 -2.092 1.00 54.75 349 GLY A CA 1
ATOM 2641 C C . GLY A 1 349 ? 5.460 -31.929 -2.033 1.00 54.75 349 GLY A C 1
ATOM 2642 O O . GLY A 1 349 ? 4.924 -32.454 -1.064 1.00 54.75 349 GLY A O 1
ATOM 2643 N N . ALA A 1 350 ? 4.752 -31.517 -3.089 1.00 51.47 350 ALA A N 1
ATOM 2644 C CA . ALA A 1 350 ? 3.288 -31.566 -3.163 1.00 51.47 350 ALA A CA 1
ATOM 2645 C C . ALA A 1 350 ? 2.706 -32.971 -3.437 1.00 51.47 350 ALA A C 1
ATOM 2647 O O . ALA A 1 350 ? 1.491 -33.134 -3.445 1.00 51.47 350 ALA A O 1
ATOM 2648 N N . LYS A 1 351 ? 3.546 -33.988 -3.690 1.00 47.44 351 LYS A N 1
ATOM 2649 C CA . LYS A 1 351 ? 3.118 -35.383 -3.927 1.00 47.44 351 LYS A CA 1
ATOM 2650 C C . LYS A 1 351 ? 3.299 -36.313 -2.717 1.00 47.44 351 LYS A C 1
ATOM 2652 O O . LYS A 1 351 ? 3.028 -37.503 -2.848 1.00 47.44 351 LYS A O 1
ATOM 2657 N N . ALA A 1 352 ? 3.775 -35.807 -1.577 1.00 46.06 352 ALA A N 1
ATOM 2658 C CA . ALA A 1 352 ? 4.118 -36.610 -0.395 1.00 46.06 352 ALA A CA 1
ATOM 2659 C C . ALA A 1 352 ? 3.170 -36.422 0.812 1.00 46.06 352 ALA A C 1
ATOM 2661 O O . ALA A 1 352 ? 3.491 -36.867 1.913 1.00 46.06 352 ALA A O 1
ATOM 2662 N N . THR A 1 353 ? 2.014 -35.791 0.611 1.00 38.91 353 THR A N 1
ATOM 2663 C CA . THR A 1 353 ? 0.929 -35.625 1.596 1.00 38.91 353 THR A CA 1
ATOM 2664 C C . THR A 1 353 ? -0.375 -36.055 0.963 1.00 38.91 353 THR A C 1
ATOM 2666 O O . THR A 1 353 ? -1.156 -36.750 1.644 1.00 38.91 353 THR A O 1
#